Protein AF-A0A2N2AGX5-F1 (afdb_monomer_lite)

Secondary structure (DSSP, 8-state):
--HHHHHHHHHHTS-GGGHHHHHHHHHHHHHHHHHHHHHHHHHHHHHHHHHHHHHHHHHHHHHHTTT-SSS-TTT---SS---PPTTHHHHT-STT-HHHHHHHHHHHHHHHHHHHSSSS--TT-EEEEEEEE-SS-EEEEEEEEEE---S-HHHHHHH-SEEEEEEEEE---HHHHHHHHHHHHHHHHHHHHHHHHHHHHHHHHHSS-----EEEESS--TTS--EEEETT-TTGGGS-GGGEEEESSHHHHHHTTPEEPHHHHHT----

Sequence (271 aa):
MLKKDFFFYKRLFQESKGSVTLEATLVFPIIIFIIFSLVFLSMFIYQKLVLLDAAIYTAKQRAATWDNSSKYLEDGFQAEFDNDGLYWRVFNDFGGSSLVNSKIKNTKNFLVSKLEDGVFNLKSAKVNIRYTNTLVKRTVSVDVIENIIIPLNWLANILGSTITVGAKAEVAEPVEYIRNIDLAERYSGTLLDQLKNYLEGFQTENGEGRSRQVVASIGSDSNGLKVYHYANCPYVGRMKDSNRVTFDSPDQAIAGGYHLCVYCAKNAIAP

Radius of gyration: 42.63 Å; chains: 1; bounding box: 95×38×119 Å

Structure (mmCIF, N/CA/C/O backbone):
data_AF-A0A2N2AGX5-F1
#
_entry.id   AF-A0A2N2AGX5-F1
#
loop_
_atom_site.group_PDB
_atom_site.id
_atom_site.type_symbol
_atom_site.label_atom_id
_atom_site.label_alt_id
_atom_site.label_comp_id
_atom_site.label_asym_id
_atom_site.label_entity_id
_atom_site.label_seq_id
_atom_site.pdbx_PDB_ins_code
_atom_site.Cartn_x
_atom_site.Cartn_y
_atom_site.Cartn_z
_atom_site.occupancy
_atom_site.B_iso_or_equiv
_atom_site.auth_seq_id
_atom_site.auth_comp_id
_atom_site.auth_asym_id
_atom_site.auth_atom_id
_atom_site.pdbx_PDB_model_num
ATOM 1 N N . MET A 1 1 ? -7.222 9.608 67.007 1.00 46.69 1 MET A N 1
ATOM 2 C CA . MET A 1 1 ? -8.572 9.634 66.401 1.00 46.69 1 MET A CA 1
ATOM 3 C C . MET A 1 1 ? -8.818 8.516 65.366 1.00 46.69 1 MET A C 1
ATOM 5 O O . MET A 1 1 ? -9.937 8.403 64.910 1.00 46.69 1 MET A O 1
ATOM 9 N N . LEU A 1 2 ? -7.843 7.634 65.071 1.00 50.25 2 LEU A N 1
ATOM 10 C CA . LEU A 1 2 ? -7.904 6.603 64.006 1.00 50.25 2 LEU A CA 1
ATOM 11 C C . LEU A 1 2 ? -8.292 5.172 64.459 1.00 50.25 2 LEU A C 1
ATOM 13 O O . LEU A 1 2 ? -8.308 4.249 63.655 1.00 50.25 2 LEU A O 1
ATOM 17 N N . LYS A 1 3 ? -8.566 4.938 65.752 1.00 44.94 3 LYS A N 1
ATOM 18 C CA . LYS A 1 3 ? -8.841 3.579 66.278 1.00 44.94 3 LYS A CA 1
ATOM 19 C C . LYS A 1 3 ? -10.312 3.150 66.205 1.00 44.94 3 LYS A C 1
ATOM 21 O O . LYS A 1 3 ? -10.594 1.972 66.403 1.00 44.94 3 LYS A O 1
ATOM 26 N N . LYS A 1 4 ? -11.245 4.078 65.964 1.00 48.16 4 LYS A N 1
ATOM 27 C CA . LYS A 1 4 ? -12.686 3.772 65.969 1.00 48.16 4 LYS A CA 1
ATOM 28 C C . LYS A 1 4 ? -13.165 3.149 64.651 1.00 48.16 4 LYS A C 1
ATOM 30 O O . LYS A 1 4 ? -14.009 2.260 64.699 1.00 48.16 4 LYS A O 1
ATOM 35 N N . ASP A 1 5 ? -12.550 3.500 63.524 1.00 50.78 5 ASP A N 1
ATOM 36 C CA . ASP A 1 5 ? -12.992 3.033 62.199 1.00 50.78 5 ASP A CA 1
ATOM 37 C C . ASP A 1 5 ? -12.657 1.551 61.961 1.00 50.78 5 ASP A C 1
ATOM 39 O O . ASP A 1 5 ? -13.456 0.796 61.410 1.00 50.78 5 ASP A O 1
ATOM 43 N N . PHE A 1 6 ? -11.521 1.083 62.490 1.00 46.16 6 PHE A N 1
ATOM 44 C CA . PHE A 1 6 ? -11.112 -0.323 62.384 1.00 46.16 6 PHE A CA 1
ATOM 45 C C . PHE A 1 6 ? -11.984 -1.265 63.235 1.00 46.16 6 PHE A C 1
ATOM 47 O O . PHE A 1 6 ? -12.189 -2.431 62.895 1.00 46.16 6 PHE A O 1
ATOM 54 N N . PHE A 1 7 ? -12.531 -0.760 64.346 1.00 42.25 7 PHE A N 1
ATOM 55 C CA . PHE A 1 7 ? -13.410 -1.533 65.226 1.00 42.25 7 PHE A CA 1
ATOM 56 C C . PHE A 1 7 ? -14.791 -1.766 64.593 1.00 42.25 7 PHE A C 1
ATOM 58 O O . PHE A 1 7 ? -15.395 -2.819 64.796 1.00 42.25 7 PHE A O 1
ATOM 65 N N . PHE A 1 8 ? -15.264 -0.817 63.778 1.00 49.78 8 PHE A N 1
ATOM 66 C CA . PHE A 1 8 ? -16.532 -0.935 63.058 1.00 49.78 8 PHE A CA 1
ATOM 67 C C . PHE A 1 8 ? -16.483 -2.050 62.002 1.00 49.78 8 PHE A C 1
ATOM 69 O O . PHE A 1 8 ? -17.402 -2.865 61.916 1.00 49.78 8 PHE A O 1
ATOM 76 N N . TYR A 1 9 ? -15.362 -2.164 61.279 1.00 55.34 9 TYR A N 1
ATOM 77 C CA . TYR A 1 9 ? -15.154 -3.217 60.280 1.00 55.34 9 TYR A CA 1
ATOM 78 C C . TYR A 1 9 ? -15.122 -4.618 60.916 1.00 55.34 9 TYR A C 1
ATOM 80 O O . TYR A 1 9 ? -15.713 -5.556 60.393 1.00 55.34 9 TYR A O 1
ATOM 88 N N . LYS A 1 10 ? -14.514 -4.766 62.104 1.00 52.16 10 LYS A N 1
ATOM 89 C CA . LYS A 1 10 ? -14.421 -6.061 62.804 1.00 52.16 10 LYS A CA 1
ATOM 90 C C . LYS A 1 10 ? -15.773 -6.576 63.327 1.00 52.16 10 LYS A C 1
ATOM 92 O O . LYS A 1 10 ? -15.974 -7.784 63.387 1.00 52.16 10 LYS A O 1
ATOM 97 N N . ARG A 1 11 ? -16.697 -5.676 63.683 1.00 52.28 11 ARG A N 1
ATOM 98 C CA . ARG A 1 11 ? -18.043 -6.021 64.177 1.00 52.28 11 ARG A CA 1
ATOM 99 C C . ARG A 1 11 ? -19.017 -6.384 63.046 1.00 52.28 11 ARG A C 1
ATOM 101 O O . ARG A 1 11 ? -19.871 -7.237 63.252 1.00 52.28 11 ARG A O 1
ATOM 108 N N . LEU A 1 12 ? -18.844 -5.814 61.850 1.00 56.94 12 LEU A N 1
ATOM 109 C CA . LEU A 1 12 ? -19.612 -6.184 60.649 1.00 56.94 12 LEU A CA 1
ATOM 110 C C . LEU A 1 12 ? -19.349 -7.628 60.181 1.00 56.94 12 LEU A C 1
ATOM 112 O O . LEU A 1 12 ? -20.245 -8.257 59.633 1.00 56.94 12 LEU A O 1
ATOM 116 N N . PHE A 1 13 ? -18.159 -8.178 60.444 1.00 58.44 13 PHE A N 1
ATOM 117 C CA . PHE A 1 13 ? -17.779 -9.546 60.057 1.00 58.44 13 PHE A CA 1
ATOM 118 C C . PHE A 1 13 ? -18.175 -10.643 61.066 1.00 58.44 13 PHE A C 1
ATOM 120 O O . PHE A 1 13 ? -17.897 -11.815 60.822 1.00 58.44 13 PHE A O 1
ATOM 127 N N . GLN A 1 14 ? -18.796 -10.299 62.201 1.00 60.44 14 GLN A N 1
ATOM 128 C CA . GLN A 1 14 ? -19.160 -11.269 63.249 1.00 60.44 14 GLN A CA 1
ATOM 129 C C . GLN A 1 14 ? -20.649 -11.650 63.273 1.00 60.44 14 GLN A C 1
ATOM 131 O O . GLN A 1 14 ? -21.006 -12.612 63.951 1.00 60.44 14 GLN A O 1
ATOM 136 N N . GLU A 1 15 ? -21.516 -10.962 62.521 1.00 58.31 15 GLU A N 1
ATOM 137 C CA . GLU A 1 15 ? -22.944 -11.297 62.444 1.00 58.31 15 GLU A CA 1
ATOM 138 C C . GLU A 1 15 ? -23.319 -11.929 61.095 1.00 58.31 15 GLU A C 1
ATOM 140 O O . GLU A 1 15 ? -23.323 -11.287 60.049 1.00 58.31 15 GLU A O 1
ATOM 145 N N . SER A 1 16 ? -23.695 -13.210 61.118 1.00 62.38 16 SER A N 1
ATOM 146 C CA . SER A 1 16 ? -24.051 -14.011 59.935 1.00 62.38 16 SER A CA 1
ATOM 147 C C . SER A 1 16 ? -25.457 -13.739 59.372 1.00 62.38 16 SER A C 1
ATOM 149 O O . SER A 1 16 ? -25.803 -14.255 58.311 1.00 62.38 16 SER A O 1
ATOM 151 N N . LYS A 1 17 ? -26.280 -12.916 60.040 1.00 59.41 17 LYS A N 1
ATOM 152 C CA . LYS A 1 17 ? -27.714 -12.732 59.722 1.00 59.41 17 LYS A CA 1
ATOM 153 C C . LYS A 1 17 ? -28.038 -11.721 58.607 1.00 59.41 17 LYS A C 1
ATOM 155 O O . LYS A 1 17 ? -29.205 -11.553 58.277 1.00 59.41 17 LYS A O 1
ATOM 160 N N . GLY A 1 18 ? -27.038 -11.105 57.976 1.00 62.34 18 GLY A N 1
ATOM 161 C CA . GLY A 1 18 ? -27.206 -10.240 56.791 1.00 62.34 18 GLY A CA 1
ATOM 162 C C . GLY A 1 18 ? -26.159 -10.473 55.697 1.00 62.34 18 GLY A C 1
ATOM 163 O O . GLY A 1 18 ? -26.106 -9.731 54.718 1.00 62.34 18 GLY A O 1
ATOM 164 N N . SER A 1 19 ? -25.324 -11.506 55.864 1.00 74.44 19 SER A N 1
ATOM 165 C CA . SER A 1 19 ? -24.164 -11.779 55.009 1.00 74.44 19 SER A CA 1
ATOM 166 C C . SER A 1 19 ? -24.552 -12.094 53.564 1.00 74.44 19 SER A C 1
ATOM 168 O O . SER A 1 19 ? -23.840 -11.682 52.658 1.00 74.44 19 SER A O 1
ATOM 170 N N . VAL A 1 20 ? -25.684 -12.768 53.332 1.00 78.69 20 VAL A N 1
ATOM 171 C CA . VAL A 1 20 ? -26.118 -13.162 51.978 1.00 78.69 20 VAL A CA 1
ATOM 172 C C . VAL A 1 20 ? -26.468 -11.941 51.123 1.00 78.69 20 VAL A C 1
ATOM 174 O O . VAL A 1 20 ? -26.063 -11.855 49.967 1.00 78.69 20 VAL A O 1
ATOM 177 N N . THR A 1 21 ? -27.170 -10.955 51.688 1.00 87.25 21 THR A N 1
ATOM 178 C CA . THR A 1 21 ? -27.503 -9.714 50.972 1.00 87.25 21 THR A CA 1
ATOM 179 C C . THR A 1 21 ? -26.246 -8.900 50.679 1.00 87.25 21 THR A C 1
ATOM 181 O O . THR A 1 21 ? -26.121 -8.324 49.600 1.00 87.25 21 THR A O 1
ATOM 184 N N . LEU A 1 22 ? -25.296 -8.872 51.617 1.00 82.81 22 LEU A N 1
ATOM 185 C CA . LEU A 1 22 ? -24.043 -8.133 51.475 1.00 82.81 22 LEU A CA 1
ATOM 186 C C . LEU A 1 22 ? -23.121 -8.776 50.427 1.00 82.81 22 LEU A C 1
ATOM 188 O O . LEU A 1 22 ? -22.568 -8.074 49.583 1.00 82.81 22 LEU A O 1
ATOM 192 N N . GLU A 1 23 ? -23.034 -10.104 50.416 1.00 81.06 23 GLU A N 1
ATOM 193 C CA . GLU A 1 23 ? -22.331 -10.874 49.389 1.00 81.06 23 GLU A CA 1
ATOM 194 C C . GLU A 1 23 ? -22.964 -10.661 48.007 1.00 81.06 23 GLU A C 1
ATOM 196 O O . GLU A 1 23 ? -22.264 -10.304 47.063 1.00 81.06 23 GLU A O 1
ATOM 201 N N . ALA A 1 24 ? -24.294 -10.744 47.890 1.00 87.00 24 ALA A N 1
ATOM 202 C CA . ALA A 1 24 ? -24.999 -10.490 46.632 1.00 87.00 24 ALA A CA 1
ATOM 203 C C . ALA A 1 24 ? -24.803 -9.050 46.118 1.00 87.00 24 ALA A C 1
ATOM 205 O O . ALA A 1 24 ? -24.626 -8.841 44.916 1.00 87.00 24 ALA A O 1
ATOM 206 N N . THR A 1 25 ? -24.772 -8.063 47.021 1.00 90.31 25 THR A N 1
ATOM 207 C CA . THR A 1 25 ? -24.546 -6.647 46.676 1.00 90.31 25 THR A CA 1
ATOM 208 C C . THR A 1 25 ? -23.128 -6.404 46.146 1.00 90.31 25 THR A C 1
ATOM 210 O O . THR A 1 25 ? -22.921 -5.465 45.383 1.00 90.31 25 THR A O 1
ATOM 213 N N . LEU A 1 26 ? -22.155 -7.254 46.497 1.00 87.69 26 LEU A N 1
ATOM 214 C CA . LEU A 1 26 ? -20.774 -7.157 46.016 1.00 87.69 26 LEU A CA 1
ATOM 215 C C . LEU A 1 26 ? -20.530 -8.009 44.762 1.00 87.69 26 LEU A C 1
ATOM 217 O O . LEU A 1 26 ? -19.863 -7.562 43.831 1.00 87.69 26 LEU A O 1
ATOM 221 N N . VAL A 1 27 ? -21.111 -9.208 44.698 1.00 92.00 27 VAL A N 1
ATOM 222 C CA . VAL A 1 27 ? -20.962 -10.134 43.565 1.00 92.00 27 VAL A CA 1
ATOM 223 C C . VAL A 1 27 ? -21.669 -9.610 42.311 1.00 92.00 27 VAL A C 1
ATOM 225 O O . VAL A 1 27 ? -21.109 -9.683 41.217 1.00 92.00 27 VAL A O 1
ATOM 228 N N . PHE A 1 28 ? -22.868 -9.036 42.441 1.00 90.81 28 PHE A N 1
ATOM 229 C CA . PHE A 1 28 ? -23.653 -8.590 41.285 1.00 90.81 28 PHE A CA 1
ATOM 230 C C . PHE A 1 28 ? -22.965 -7.486 40.449 1.00 90.81 28 PHE A C 1
ATOM 232 O O . PHE A 1 28 ? -22.841 -7.666 39.233 1.00 90.81 28 PHE A O 1
ATOM 239 N N . PRO A 1 29 ? -22.429 -6.394 41.037 1.00 90.88 29 PRO A N 1
ATOM 240 C CA . PRO A 1 29 ? -21.660 -5.399 40.287 1.00 90.88 29 PRO A CA 1
ATOM 241 C C . PRO A 1 29 ? -20.409 -5.973 39.616 1.00 90.88 29 PRO A C 1
ATOM 243 O O . PRO A 1 29 ? -20.069 -5.554 38.512 1.00 90.88 29 PRO A O 1
ATOM 246 N N . ILE A 1 30 ? -19.739 -6.945 40.249 1.00 90.88 30 ILE A N 1
ATOM 247 C CA . ILE A 1 30 ? -18.554 -7.601 39.679 1.00 90.88 30 ILE A CA 1
ATOM 248 C C . ILE A 1 30 ? -18.935 -8.387 38.423 1.00 90.88 30 ILE A C 1
ATOM 250 O O . ILE A 1 30 ? -18.273 -8.250 37.396 1.00 90.88 30 ILE A O 1
ATOM 254 N N . ILE A 1 31 ? -20.021 -9.163 38.469 1.00 94.00 31 ILE A N 1
ATOM 255 C CA . ILE A 1 31 ? -20.510 -9.908 37.300 1.00 94.00 31 ILE A CA 1
ATOM 256 C C . ILE A 1 31 ? -20.864 -8.943 36.164 1.00 94.00 31 ILE A C 1
ATOM 258 O O . ILE A 1 31 ? -20.430 -9.145 35.031 1.00 94.00 31 ILE A O 1
ATOM 262 N N . ILE A 1 32 ? -21.590 -7.862 36.464 1.00 91.69 32 ILE A N 1
ATOM 263 C CA . ILE A 1 32 ? -21.920 -6.826 35.477 1.00 91.69 32 ILE A CA 1
ATOM 264 C C . ILE A 1 32 ? -20.653 -6.227 34.857 1.00 91.69 32 ILE A C 1
ATOM 266 O O . ILE A 1 32 ? -20.568 -6.083 33.638 1.00 91.69 32 ILE A O 1
ATOM 270 N N . PHE A 1 33 ? -19.649 -5.910 35.674 1.00 87.88 33 PHE A N 1
ATOM 271 C CA . PHE A 1 33 ? -18.388 -5.348 35.203 1.00 87.88 33 PHE A CA 1
ATOM 272 C C . PHE A 1 33 ? -17.628 -6.308 34.277 1.00 87.88 33 PHE A C 1
ATOM 274 O O . PHE A 1 33 ? -17.086 -5.880 33.255 1.00 87.88 33 PHE A O 1
ATOM 281 N N . ILE A 1 34 ? -17.629 -7.607 34.590 1.00 89.25 34 ILE A N 1
ATOM 282 C CA . ILE A 1 34 ? -17.043 -8.648 33.735 1.00 89.25 34 ILE A CA 1
ATOM 283 C C . ILE A 1 34 ? -17.781 -8.709 32.393 1.00 89.25 34 ILE A C 1
ATOM 285 O O . ILE A 1 34 ? -17.135 -8.708 31.346 1.00 89.25 34 ILE A O 1
ATOM 289 N N . ILE A 1 35 ? -19.117 -8.697 32.402 1.00 92.94 35 ILE A N 1
ATOM 290 C CA . ILE A 1 35 ? -19.923 -8.729 31.172 1.00 92.94 35 ILE A CA 1
ATOM 291 C C . ILE A 1 35 ? -19.642 -7.495 30.306 1.00 92.94 35 ILE A C 1
ATOM 293 O O . ILE A 1 35 ? -19.349 -7.640 29.121 1.00 92.94 35 ILE A O 1
ATOM 297 N N . PHE A 1 36 ? -19.655 -6.288 30.882 1.00 88.19 36 PHE A N 1
ATOM 298 C CA . PHE A 1 36 ? -19.317 -5.066 30.143 1.00 88.19 36 PHE A CA 1
ATOM 299 C C . PHE A 1 36 ? -17.896 -5.101 29.577 1.00 88.19 36 PHE A C 1
ATOM 301 O O . PHE A 1 36 ? -17.684 -4.687 28.438 1.00 88.19 36 PHE A O 1
ATOM 308 N N . SER A 1 37 ? -16.936 -5.633 30.336 1.00 84.56 37 SER A N 1
ATOM 309 C CA . SER A 1 37 ? -15.553 -5.785 29.873 1.00 84.56 37 SER A CA 1
ATOM 310 C C . SER A 1 37 ? -15.454 -6.742 28.683 1.00 84.56 37 SER A C 1
ATOM 312 O O . SER A 1 37 ? -14.750 -6.445 27.720 1.00 84.56 37 SER A O 1
ATOM 314 N N . LEU A 1 38 ? -16.193 -7.858 28.703 1.00 87.88 38 LEU A N 1
ATOM 315 C CA . LEU A 1 38 ? -16.244 -8.812 27.590 1.00 87.88 38 LEU A CA 1
ATOM 316 C C . LEU A 1 38 ? -16.897 -8.209 26.342 1.00 87.88 38 LEU A C 1
ATOM 318 O O . LEU A 1 38 ? -16.362 -8.353 25.242 1.00 87.88 38 LEU A O 1
ATOM 322 N N . VAL A 1 39 ? -18.014 -7.495 26.503 1.00 89.38 39 VAL A N 1
ATOM 323 C CA . VAL A 1 39 ? -18.676 -6.804 25.387 1.00 89.38 39 VAL A CA 1
ATOM 324 C C . VAL A 1 39 ? -17.737 -5.761 24.785 1.00 89.38 39 VAL A C 1
ATOM 326 O O . VAL A 1 39 ? -17.542 -5.746 23.570 1.00 89.38 39 VAL A O 1
ATOM 329 N N . PHE A 1 40 ? -17.073 -4.951 25.612 1.00 84.44 40 PHE A N 1
ATOM 330 C CA . PHE A 1 40 ? -16.112 -3.960 25.132 1.00 84.44 40 PHE A CA 1
ATOM 331 C C . PHE A 1 40 ? -14.930 -4.603 24.399 1.00 84.44 40 PHE A C 1
ATOM 333 O O . PHE A 1 40 ? -14.526 -4.128 23.340 1.00 84.44 40 PHE A O 1
ATOM 340 N N . LEU A 1 41 ? -14.396 -5.708 24.924 1.00 85.44 41 LEU A N 1
ATOM 341 C CA . LEU A 1 41 ? -13.319 -6.446 24.271 1.00 85.44 41 LEU A CA 1
ATOM 342 C C . LEU A 1 41 ? -13.751 -6.962 22.893 1.00 85.44 41 LEU A C 1
ATOM 344 O O . LEU A 1 41 ? -13.020 -6.795 21.918 1.00 85.44 41 LEU A O 1
ATOM 348 N N . SER A 1 42 ? -14.945 -7.555 22.799 1.00 88.50 42 SER A N 1
ATOM 349 C CA . SER A 1 42 ? -15.477 -8.056 21.527 1.00 88.50 42 SER A CA 1
ATOM 350 C C . SER A 1 42 ? -15.645 -6.932 20.501 1.00 88.50 42 SER A C 1
ATOM 352 O O . SER A 1 42 ? -15.244 -7.078 19.347 1.00 88.50 42 SER A O 1
ATOM 354 N N . MET A 1 43 ? -16.132 -5.775 20.949 1.00 85.44 43 MET A N 1
ATOM 355 C CA . MET A 1 43 ? -16.284 -4.572 20.141 1.00 85.44 43 MET A CA 1
ATOM 356 C C . MET A 1 43 ? -14.935 -4.028 19.653 1.00 85.44 43 MET A C 1
ATOM 358 O O . MET A 1 43 ? -14.786 -3.688 18.482 1.00 85.44 43 MET A O 1
ATOM 362 N N . PHE A 1 44 ? -13.927 -3.987 20.527 1.00 84.56 44 PHE A N 1
ATOM 363 C CA . PHE A 1 44 ? -12.580 -3.538 20.175 1.00 84.56 44 PHE A CA 1
ATOM 364 C C . PHE A 1 44 ? -11.941 -4.437 19.108 1.00 84.56 44 PHE A C 1
ATOM 366 O O . PHE A 1 44 ? -11.368 -3.951 18.131 1.00 84.56 44 PHE A O 1
ATOM 373 N N . ILE A 1 45 ? -12.077 -5.759 19.262 1.00 87.25 45 ILE A N 1
ATOM 374 C CA . ILE A 1 45 ? -11.591 -6.727 18.271 1.00 87.25 45 ILE A CA 1
ATOM 375 C C . ILE A 1 45 ? -12.341 -6.552 16.948 1.00 87.25 45 ILE A C 1
ATOM 377 O O . ILE A 1 45 ? -11.706 -6.523 15.895 1.00 87.25 45 ILE A O 1
ATOM 381 N N . TYR A 1 46 ? -13.664 -6.383 16.993 1.00 88.75 46 TYR A N 1
ATOM 382 C CA . TYR A 1 46 ? -14.473 -6.133 15.803 1.00 88.75 46 TYR A CA 1
ATOM 383 C C . TYR A 1 46 ? -13.997 -4.887 15.045 1.00 88.75 46 TYR A C 1
ATOM 385 O O . TYR A 1 46 ? -13.747 -4.959 13.843 1.00 88.75 46 TYR A O 1
ATOM 393 N N . GLN A 1 47 ? -13.768 -3.770 15.741 1.00 85.00 47 GLN A N 1
ATOM 394 C CA . GLN A 1 47 ? -13.271 -2.542 15.116 1.00 85.00 47 GLN A CA 1
ATOM 395 C C . GLN A 1 47 ? -11.893 -2.740 14.469 1.00 85.00 47 GLN A C 1
ATOM 397 O O . GLN A 1 47 ? -11.656 -2.269 13.355 1.00 85.00 47 GLN A O 1
ATOM 402 N N . LYS A 1 48 ? -10.996 -3.494 15.117 1.00 88.31 48 LYS A N 1
ATOM 403 C CA . LYS A 1 48 ? -9.697 -3.857 14.534 1.00 88.31 48 LYS A CA 1
ATOM 404 C C . LYS A 1 48 ? -9.846 -4.683 13.254 1.00 88.31 48 LYS A C 1
ATOM 406 O O . LYS A 1 48 ? -9.104 -4.455 12.302 1.00 88.31 48 LYS A O 1
ATOM 411 N N . LEU A 1 49 ? -10.778 -5.636 13.232 1.00 90.81 49 LEU A N 1
ATOM 412 C CA . LEU A 1 49 ? -11.024 -6.493 12.071 1.00 90.81 49 LEU A CA 1
ATOM 413 C C . LEU A 1 49 ? -11.608 -5.712 10.894 1.00 90.81 49 LEU A C 1
ATOM 415 O O . LEU A 1 49 ? -11.132 -5.894 9.781 1.00 90.81 49 LEU A O 1
ATOM 419 N N . VAL A 1 50 ? -12.559 -4.805 11.134 1.00 89.12 50 VAL A N 1
ATOM 420 C CA . VAL A 1 50 ? -13.129 -3.945 10.081 1.00 89.12 50 VAL A CA 1
ATOM 421 C C . VAL A 1 50 ? -12.048 -3.071 9.437 1.00 89.12 50 VAL A C 1
ATOM 423 O O . VAL A 1 50 ? -11.954 -3.001 8.213 1.00 89.12 50 VAL A O 1
ATOM 426 N N . LEU A 1 51 ? -11.181 -2.452 10.246 1.00 89.62 51 LEU A N 1
ATOM 427 C CA . LEU A 1 51 ? -10.056 -1.660 9.737 1.00 89.62 51 LEU A CA 1
ATOM 428 C C . LEU A 1 51 ? -9.075 -2.514 8.922 1.00 89.62 51 LEU A C 1
ATOM 430 O O . LEU A 1 51 ? -8.592 -2.085 7.872 1.00 89.62 51 LEU A O 1
ATOM 434 N N . LEU A 1 52 ? -8.766 -3.719 9.410 1.00 92.06 52 LEU A N 1
ATOM 435 C CA . LEU A 1 52 ? -7.866 -4.644 8.728 1.00 92.06 52 LEU A CA 1
ATOM 436 C C . LEU A 1 52 ? -8.452 -5.109 7.391 1.00 92.06 52 LEU A C 1
ATOM 438 O O . LEU A 1 52 ? -7.726 -5.139 6.401 1.00 92.06 52 LEU A O 1
ATOM 442 N N . ASP A 1 53 ? -9.739 -5.444 7.353 1.00 92.69 53 ASP A N 1
ATOM 443 C CA . ASP A 1 53 ? -10.423 -5.876 6.136 1.00 92.69 53 ASP A CA 1
ATOM 444 C C . ASP A 1 53 ? -10.431 -4.764 5.081 1.00 92.69 53 ASP A C 1
ATOM 446 O O . ASP A 1 53 ? -9.986 -4.984 3.956 1.00 92.69 53 ASP A O 1
ATOM 450 N N . ALA A 1 54 ? -10.778 -3.533 5.471 1.00 91.56 54 ALA A N 1
ATOM 451 C CA . ALA A 1 54 ? -10.721 -2.373 4.584 1.00 91.56 54 ALA A CA 1
ATOM 452 C C . ALA A 1 54 ? -9.307 -2.139 4.016 1.00 91.56 54 ALA A C 1
ATOM 454 O O . ALA A 1 54 ? -9.144 -1.864 2.821 1.00 91.56 54 ALA A O 1
ATOM 455 N N . ALA A 1 55 ? -8.270 -2.292 4.849 1.00 93.69 55 ALA A N 1
ATOM 456 C CA . ALA A 1 55 ? -6.879 -2.171 4.422 1.00 93.69 55 ALA A CA 1
ATOM 457 C C . ALA A 1 55 ? -6.467 -3.296 3.455 1.00 93.69 55 ALA A C 1
ATOM 459 O O . ALA A 1 55 ? -5.851 -3.018 2.424 1.00 93.69 55 ALA A O 1
ATOM 460 N N . ILE A 1 56 ? -6.821 -4.553 3.754 1.00 95.25 56 ILE A N 1
ATOM 461 C CA . ILE A 1 56 ? -6.531 -5.716 2.900 1.00 95.25 56 ILE A CA 1
ATOM 462 C C . ILE A 1 56 ? -7.236 -5.581 1.557 1.00 95.25 56 ILE A C 1
ATOM 464 O O . ILE A 1 56 ? -6.600 -5.749 0.514 1.00 95.25 56 ILE A O 1
ATOM 468 N N . TYR A 1 57 ? -8.530 -5.279 1.581 1.00 93.94 57 TYR A N 1
ATOM 469 C CA . TYR A 1 57 ? -9.347 -5.130 0.390 1.00 93.94 57 TYR A CA 1
ATOM 470 C C . TYR A 1 57 ? -8.797 -4.021 -0.506 1.00 93.94 57 TYR A C 1
ATOM 472 O O . TYR A 1 57 ? -8.503 -4.261 -1.675 1.00 93.94 57 TYR A O 1
ATOM 480 N N . THR A 1 58 ? -8.519 -2.846 0.063 1.00 94.31 58 THR A N 1
ATOM 481 C CA . THR A 1 58 ? -7.943 -1.726 -0.689 1.00 94.31 58 THR A CA 1
ATOM 482 C C . THR A 1 58 ? -6.565 -2.056 -1.259 1.00 94.31 58 THR A C 1
ATOM 484 O O . THR A 1 58 ? -6.289 -1.744 -2.418 1.00 94.31 58 THR A O 1
ATOM 487 N N . ALA A 1 59 ? -5.687 -2.695 -0.478 1.00 95.94 59 ALA A N 1
ATOM 488 C CA . ALA A 1 59 ? -4.357 -3.071 -0.949 1.00 95.94 59 ALA A CA 1
ATOM 489 C C . ALA A 1 59 ? -4.444 -4.042 -2.134 1.00 95.94 59 ALA A C 1
ATOM 491 O O . ALA A 1 59 ? -3.795 -3.819 -3.157 1.00 95.94 59 ALA A O 1
ATOM 492 N N . LYS A 1 60 ? -5.272 -5.089 -2.016 1.00 95.00 60 LYS A N 1
ATOM 493 C CA . LYS A 1 60 ? -5.493 -6.080 -3.078 1.00 95.00 60 LYS A CA 1
ATOM 494 C C . LYS A 1 60 ? -6.058 -5.436 -4.328 1.00 95.00 60 LYS A C 1
ATOM 496 O O . LYS A 1 60 ? -5.532 -5.653 -5.414 1.00 95.00 60 LYS A O 1
ATOM 501 N N . GLN A 1 61 ? -7.087 -4.618 -4.161 1.00 94.00 61 GLN A N 1
ATOM 502 C CA . GLN A 1 61 ? -7.763 -4.002 -5.281 1.00 94.00 61 GLN A CA 1
ATOM 503 C C . GLN A 1 61 ? -6.846 -3.030 -6.015 1.00 94.00 61 GLN A C 1
ATOM 505 O O . GLN A 1 61 ? -6.730 -3.089 -7.237 1.00 94.00 61 GLN A O 1
ATOM 510 N N . ARG A 1 62 ? -6.080 -2.217 -5.276 1.00 94.56 62 ARG A N 1
ATOM 511 C CA . ARG A 1 62 ? -5.109 -1.327 -5.908 1.00 94.56 62 ARG A CA 1
ATOM 512 C C . ARG A 1 62 ? -3.979 -2.075 -6.604 1.00 94.56 62 ARG A C 1
ATOM 514 O O . ARG A 1 62 ? -3.489 -1.605 -7.630 1.00 94.56 62 ARG A O 1
ATOM 521 N N . ALA A 1 63 ? -3.544 -3.200 -6.044 1.00 94.31 63 ALA A N 1
ATOM 522 C CA . ALA A 1 63 ? -2.535 -4.036 -6.676 1.00 94.31 63 ALA A CA 1
ATOM 523 C C . ALA A 1 63 ? -3.059 -4.694 -7.963 1.00 94.31 63 ALA A C 1
ATOM 525 O O . ALA A 1 63 ? -2.320 -4.767 -8.942 1.00 94.31 63 ALA A O 1
ATOM 526 N N . ALA A 1 64 ? -4.329 -5.105 -7.985 1.00 92.38 64 ALA A N 1
ATOM 527 C CA . ALA A 1 64 ? -4.979 -5.688 -9.155 1.00 92.38 64 ALA A CA 1
ATOM 528 C C . ALA A 1 64 ? -5.190 -4.668 -10.287 1.00 92.38 64 ALA A C 1
ATOM 530 O O . ALA A 1 64 ? -4.995 -4.995 -11.452 1.00 92.38 64 ALA A O 1
ATOM 531 N N . THR A 1 65 ? -5.527 -3.419 -9.956 1.00 92.62 65 THR A N 1
ATOM 532 C CA . THR A 1 65 ? -5.724 -2.330 -10.929 1.00 92.62 65 THR A CA 1
ATOM 533 C C . THR A 1 65 ? -4.481 -1.444 -11.071 1.00 92.62 65 THR A C 1
ATOM 535 O O . THR A 1 65 ? -4.583 -0.239 -11.328 1.00 92.62 65 THR A O 1
ATOM 538 N N . TRP A 1 66 ? -3.283 -1.976 -10.804 1.00 92.81 66 TRP A N 1
ATOM 539 C CA . TRP A 1 66 ? -2.065 -1.162 -10.866 1.00 92.81 66 TRP A CA 1
ATOM 540 C C . TRP A 1 66 ? -1.745 -0.697 -12.289 1.00 92.81 66 TRP A C 1
ATOM 542 O O . TRP A 1 66 ? -1.167 0.378 -12.475 1.00 92.81 66 TRP A O 1
ATOM 552 N N . ASP A 1 67 ? -2.165 -1.494 -13.266 1.00 89.75 67 ASP A N 1
ATOM 553 C CA . ASP A 1 67 ? -1.868 -1.385 -14.688 1.00 89.75 67 ASP A CA 1
ATOM 554 C C . ASP A 1 67 ? -2.370 -0.095 -15.354 1.00 89.75 67 ASP A C 1
ATOM 556 O O . ASP A 1 67 ? -1.790 0.332 -16.350 1.00 89.75 67 ASP A O 1
ATOM 560 N N . ASN A 1 68 ? -3.399 0.548 -14.795 1.00 89.88 68 ASN A N 1
ATOM 561 C CA . ASN A 1 68 ? -3.868 1.863 -15.228 1.00 89.88 68 ASN A CA 1
ATOM 562 C C . ASN A 1 68 ? -4.275 2.735 -14.021 1.00 89.88 68 ASN A C 1
ATOM 564 O O . ASN A 1 68 ? -4.653 2.237 -12.957 1.00 89.88 68 ASN A O 1
ATOM 568 N N . SER A 1 69 ? -4.088 4.052 -14.105 1.00 90.00 69 SER A N 1
ATOM 569 C CA . SER A 1 69 ? -4.498 4.993 -13.057 1.00 90.00 69 SER A CA 1
ATOM 570 C C . SER A 1 69 ? -5.978 5.373 -13.131 1.00 90.00 69 SER A C 1
ATOM 572 O O . SER A 1 69 ? -6.555 5.658 -12.084 1.00 90.00 69 SER A O 1
ATOM 574 N N . SER A 1 70 ? -6.590 5.311 -14.317 1.00 88.88 70 SER A N 1
ATOM 575 C CA . SER A 1 70 ? -7.992 5.684 -14.558 1.00 88.88 70 SER A CA 1
ATOM 576 C C . SER A 1 70 ? -9.006 4.595 -14.195 1.00 88.88 70 SER A C 1
ATOM 578 O O . SER A 1 70 ? -10.206 4.861 -14.135 1.00 88.88 70 SER A O 1
ATOM 580 N N . LYS A 1 71 ? -8.543 3.366 -13.933 1.00 91.12 71 LYS A N 1
ATOM 581 C CA . LYS A 1 71 ? -9.413 2.267 -13.508 1.00 91.12 71 LYS A CA 1
ATOM 582 C C . LYS A 1 71 ? -10.035 2.550 -12.152 1.00 91.12 71 LYS A C 1
ATOM 584 O O . LYS A 1 71 ? -9.340 2.915 -11.198 1.00 91.12 71 LYS A O 1
ATOM 589 N N . TYR A 1 72 ? -11.332 2.300 -12.054 1.00 91.00 72 TYR A N 1
ATOM 590 C CA . TYR A 1 72 ? -12.022 2.313 -10.780 1.00 91.00 72 TYR A CA 1
ATOM 591 C C . TYR A 1 72 ? -11.503 1.189 -9.896 1.00 91.00 72 TYR A C 1
ATOM 593 O O . TYR A 1 72 ? -11.276 0.063 -10.339 1.00 91.00 72 TYR A O 1
ATOM 601 N N . LEU A 1 73 ? -11.328 1.507 -8.615 1.00 91.75 73 LEU A N 1
ATOM 602 C CA . LEU A 1 73 ? -10.919 0.507 -7.647 1.00 91.75 73 LEU A CA 1
ATOM 603 C C . LEU A 1 73 ? -12.056 -0.485 -7.408 1.00 91.75 73 LEU A C 1
ATOM 605 O O . LEU A 1 73 ? -11.791 -1.661 -7.456 1.00 91.75 73 LEU A O 1
ATOM 609 N N . GLU A 1 74 ? -13.314 -0.081 -7.253 1.00 88.94 74 GLU A N 1
ATOM 610 C CA . GLU A 1 74 ? -14.407 -1.008 -6.893 1.00 88.94 74 GLU A CA 1
ATOM 611 C C . GLU A 1 74 ? -14.569 -2.213 -7.851 1.00 88.94 74 GLU A C 1
ATOM 613 O O . GLU A 1 74 ? -14.628 -3.357 -7.403 1.00 88.94 74 GLU A O 1
ATOM 618 N N . ASP A 1 75 ? -14.611 -1.968 -9.162 1.00 87.56 75 ASP A N 1
ATOM 619 C CA . ASP A 1 75 ? -14.950 -2.965 -10.189 1.00 87.56 75 ASP A CA 1
ATOM 620 C C . ASP A 1 75 ? -13.798 -3.263 -11.170 1.00 87.56 75 ASP A C 1
ATOM 622 O O . ASP A 1 75 ? -13.875 -4.210 -11.953 1.00 87.56 75 ASP A O 1
ATOM 626 N N . GLY A 1 76 ? -12.712 -2.483 -11.130 1.00 86.94 76 GLY A N 1
ATOM 627 C CA . GLY A 1 76 ? -11.611 -2.579 -12.089 1.00 86.94 76 GLY A CA 1
ATOM 628 C C . GLY A 1 76 ? -11.967 -2.095 -13.498 1.00 86.94 76 GLY A C 1
ATOM 629 O O . GLY A 1 76 ? -11.153 -2.261 -14.413 1.00 86.94 76 GLY A O 1
ATOM 630 N N . PHE A 1 77 ? -13.156 -1.511 -13.686 1.00 87.56 77 PHE A N 1
ATOM 631 C CA . PHE A 1 77 ? -13.612 -1.003 -14.970 1.00 87.56 77 PHE A CA 1
ATOM 632 C C . PHE A 1 77 ? -12.923 0.318 -15.308 1.00 87.56 77 PHE A C 1
ATOM 634 O O . PHE A 1 77 ? -12.480 1.077 -14.443 1.00 87.56 77 PHE A O 1
ATOM 641 N N . GLN A 1 78 ? -12.834 0.591 -16.604 1.00 85.38 78 GLN A N 1
ATOM 642 C CA . GLN A 1 78 ? -12.264 1.811 -17.145 1.00 85.38 78 GLN A CA 1
ATOM 643 C C . GLN A 1 78 ? -13.336 2.474 -18.016 1.00 85.38 78 GLN A C 1
ATOM 645 O O . GLN A 1 78 ? -13.643 1.974 -19.096 1.00 85.38 78 GLN A O 1
ATOM 650 N N . ALA A 1 79 ? -13.940 3.562 -17.528 1.00 76.00 79 ALA A N 1
ATOM 651 C CA . ALA A 1 79 ? -15.047 4.226 -18.227 1.00 76.00 79 ALA A CA 1
ATOM 652 C C . ALA A 1 79 ? -14.626 4.943 -19.518 1.00 76.00 79 ALA A C 1
ATOM 654 O O . ALA A 1 79 ? -15.427 5.058 -20.442 1.00 76.00 79 ALA A O 1
ATOM 655 N N . GLU A 1 80 ? -13.379 5.401 -19.596 1.00 81.12 80 GLU A N 1
ATOM 656 C CA . GLU A 1 80 ? -12.849 6.166 -20.726 1.00 81.12 80 GLU A CA 1
ATOM 657 C C . GLU A 1 80 ? -11.552 5.538 -21.241 1.00 81.12 80 GLU A C 1
ATOM 659 O O . GLU A 1 80 ? -10.824 4.889 -20.494 1.00 81.12 80 GLU A O 1
ATOM 664 N N . PHE A 1 81 ? -11.183 5.787 -22.500 1.00 80.38 81 PHE A N 1
ATOM 665 C CA . PHE A 1 81 ? -9.876 5.386 -23.050 1.00 80.38 81 PHE A CA 1
ATOM 666 C C . PHE A 1 81 ? -8.704 6.228 -22.503 1.00 80.38 81 PHE A C 1
ATOM 668 O O . PHE A 1 81 ? -7.717 6.461 -23.200 1.00 80.38 81 PHE A O 1
ATOM 675 N N . ASP A 1 82 ? -8.809 6.689 -21.258 1.00 84.81 82 ASP A N 1
ATOM 676 C CA . ASP A 1 82 ? -7.755 7.393 -20.545 1.00 84.81 82 ASP A CA 1
ATOM 677 C C . ASP A 1 82 ? -6.715 6.377 -20.061 1.00 84.81 82 ASP A C 1
ATOM 679 O O . ASP A 1 82 ? -6.914 5.656 -19.081 1.00 84.81 82 ASP A O 1
ATOM 683 N N . ASN A 1 83 ? -5.633 6.233 -20.818 1.00 86.44 83 ASN A N 1
ATOM 684 C CA . ASN A 1 83 ? -4.548 5.315 -20.503 1.00 86.44 83 ASN A CA 1
ATOM 685 C C . ASN A 1 83 ? -3.340 6.088 -19.995 1.00 86.44 83 ASN A C 1
ATOM 687 O O . ASN A 1 83 ? -2.975 7.129 -20.541 1.00 86.44 83 ASN A O 1
ATOM 691 N N . ASP A 1 84 ? -2.661 5.512 -19.005 1.00 89.69 84 ASP A N 1
ATOM 692 C CA . ASP A 1 84 ? -1.347 5.992 -18.592 1.00 89.69 84 ASP A CA 1
ATOM 693 C C . ASP A 1 84 ? -0.401 6.089 -19.807 1.00 89.69 84 ASP A C 1
ATOM 695 O O . ASP A 1 84 ? -0.419 5.244 -20.708 1.00 89.69 84 ASP A O 1
ATOM 699 N N . GLY A 1 85 ? 0.441 7.128 -19.830 1.00 88.00 85 GLY A N 1
ATOM 700 C CA . GLY A 1 85 ? 1.310 7.426 -20.972 1.00 88.00 85 GLY A CA 1
ATOM 701 C C . GLY A 1 85 ? 2.205 6.255 -21.395 1.00 88.00 85 GLY A C 1
ATOM 702 O O . GLY A 1 85 ? 2.596 5.415 -20.585 1.00 88.00 85 GLY A O 1
ATOM 703 N N . LEU A 1 86 ? 2.575 6.203 -22.675 1.00 87.75 86 LEU A N 1
ATOM 704 C CA . LEU A 1 86 ? 3.444 5.147 -23.204 1.00 87.75 86 LEU A CA 1
ATOM 705 C C . LEU A 1 86 ? 4.733 5.016 -22.376 1.00 87.75 86 LEU A C 1
ATOM 707 O O . LEU A 1 86 ? 5.323 6.009 -21.953 1.00 87.75 86 LEU A O 1
ATOM 711 N N . TYR A 1 87 ? 5.166 3.775 -22.148 1.00 86.81 87 TYR A N 1
ATOM 712 C CA . TYR A 1 87 ? 6.372 3.444 -21.376 1.00 86.81 87 TYR A CA 1
ATOM 713 C C . TYR A 1 87 ? 6.384 3.934 -19.920 1.00 86.81 87 TYR A C 1
ATOM 715 O O . TYR A 1 87 ? 7.438 3.914 -19.279 1.00 86.81 87 TYR A O 1
ATOM 723 N N . TRP A 1 88 ? 5.236 4.311 -19.344 1.00 91.19 88 TRP A N 1
ATOM 724 C CA . TRP A 1 88 ? 5.164 4.725 -17.940 1.00 91.19 88 TRP A CA 1
ATOM 725 C C . TRP A 1 88 ? 5.746 3.674 -16.980 1.00 91.19 88 TRP A C 1
ATOM 727 O O . TRP A 1 88 ? 6.315 4.039 -15.958 1.00 91.19 88 TRP A O 1
ATOM 737 N N . ARG A 1 89 ? 5.681 2.382 -17.325 1.00 87.31 89 ARG A N 1
ATOM 738 C CA . ARG A 1 89 ? 6.274 1.286 -16.537 1.00 87.31 89 ARG A CA 1
ATOM 739 C C . ARG A 1 89 ? 7.797 1.383 -16.392 1.00 87.31 89 ARG A C 1
ATOM 741 O O . ARG A 1 89 ? 8.343 0.916 -15.404 1.00 87.31 89 ARG A O 1
ATOM 748 N N . VAL A 1 90 ? 8.477 1.996 -17.359 1.00 85.81 90 VAL A N 1
ATOM 749 C CA . VAL A 1 90 ? 9.936 2.183 -17.338 1.00 85.81 90 VAL A CA 1
ATOM 750 C C . VAL A 1 90 ? 10.294 3.515 -16.685 1.00 85.81 90 VAL A C 1
ATOM 752 O O . VAL A 1 90 ? 11.189 3.576 -15.849 1.00 85.81 90 VAL A O 1
ATOM 755 N N . PHE A 1 91 ? 9.577 4.583 -17.044 1.00 89.19 91 PHE A N 1
ATOM 756 C CA . PHE A 1 91 ? 9.966 5.947 -16.676 1.00 89.19 91 PHE A CA 1
ATOM 757 C C . PHE A 1 91 ? 9.217 6.533 -15.485 1.00 89.19 91 PHE A C 1
ATOM 759 O O . PHE A 1 91 ? 9.683 7.513 -14.927 1.00 89.19 91 PHE A O 1
ATOM 766 N N . ASN A 1 92 ? 8.068 5.979 -15.099 1.00 90.50 92 ASN A N 1
ATOM 767 C CA . ASN A 1 92 ? 7.171 6.564 -14.101 1.00 90.50 92 ASN A CA 1
ATOM 768 C C . ASN A 1 92 ? 6.701 5.558 -13.032 1.00 90.50 92 ASN A C 1
ATOM 770 O O . ASN A 1 92 ? 5.981 5.960 -12.122 1.00 90.50 92 ASN A O 1
ATOM 774 N N . ASP A 1 93 ? 7.087 4.280 -13.078 1.00 90.00 93 ASP A N 1
ATOM 775 C CA . ASP A 1 93 ? 6.683 3.256 -12.096 1.00 90.00 93 ASP A CA 1
ATOM 776 C C . ASP A 1 93 ? 7.679 3.143 -10.927 1.00 90.00 93 ASP A C 1
ATOM 778 O O . ASP A 1 93 ? 8.149 2.063 -10.586 1.00 90.00 93 ASP A O 1
ATOM 782 N N . PHE A 1 94 ? 8.038 4.260 -10.294 1.00 89.19 94 PHE A N 1
ATOM 783 C CA . PHE A 1 94 ? 8.924 4.272 -9.125 1.00 89.19 94 PHE A CA 1
ATOM 784 C C . PHE A 1 94 ? 8.355 5.125 -7.988 1.00 89.19 94 PHE A C 1
ATOM 786 O O . PHE A 1 94 ? 7.529 6.016 -8.195 1.00 89.19 94 PHE A O 1
ATOM 793 N N . GLY A 1 95 ? 8.789 4.838 -6.757 1.00 87.88 95 GLY A N 1
ATOM 794 C CA . GLY A 1 95 ? 8.317 5.544 -5.567 1.00 87.88 95 GLY A CA 1
ATOM 795 C C . GLY A 1 95 ? 8.584 7.048 -5.662 1.00 87.88 95 GLY A C 1
ATOM 796 O O . GLY A 1 95 ? 9.727 7.466 -5.814 1.00 87.88 95 GLY A O 1
ATOM 797 N N . GLY A 1 96 ? 7.525 7.855 -5.565 1.00 85.88 96 GLY A N 1
ATOM 798 C CA . GLY A 1 96 ? 7.604 9.317 -5.625 1.00 85.88 96 GLY A CA 1
ATOM 799 C C . GLY A 1 96 ? 7.360 9.938 -7.003 1.00 85.88 96 GLY A C 1
ATOM 800 O O . GLY A 1 96 ? 7.278 11.163 -7.083 1.00 85.88 96 GLY A O 1
ATOM 801 N N . SER A 1 97 ? 7.185 9.148 -8.068 1.00 92.12 97 SER A N 1
ATOM 802 C CA . SER A 1 97 ? 6.778 9.693 -9.368 1.00 92.12 97 SER A CA 1
ATOM 803 C C . SER A 1 97 ? 5.385 10.344 -9.294 1.00 92.12 97 SER A C 1
ATOM 805 O O . SER A 1 97 ? 4.544 9.974 -8.469 1.00 92.12 97 SER A O 1
ATOM 807 N N . SER A 1 98 ? 5.108 11.304 -10.183 1.00 91.81 98 SER A N 1
ATOM 808 C CA . SER A 1 98 ? 3.796 11.974 -10.249 1.00 91.81 98 SER A CA 1
ATOM 809 C C . SER A 1 98 ? 2.646 10.976 -10.452 1.00 91.81 98 SER A C 1
ATOM 811 O O . SER A 1 98 ? 1.623 11.043 -9.769 1.00 91.81 98 SER A O 1
ATOM 813 N N . LEU A 1 99 ? 2.851 9.985 -11.327 1.00 92.00 99 LEU A N 1
ATOM 814 C CA . LEU A 1 99 ? 1.854 8.961 -11.628 1.00 92.00 99 LEU A CA 1
ATOM 815 C C . LEU A 1 99 ? 1.573 8.063 -10.417 1.00 92.00 99 LEU A C 1
ATOM 817 O O . LEU A 1 99 ? 0.414 7.828 -10.073 1.00 92.00 99 LEU A O 1
ATOM 821 N N . VAL A 1 100 ? 2.621 7.600 -9.731 1.00 93.31 100 VAL A N 1
ATOM 822 C CA . VAL A 1 100 ? 2.481 6.783 -8.518 1.00 93.31 100 VAL A CA 1
ATOM 823 C C . VAL A 1 100 ? 1.797 7.582 -7.411 1.00 93.31 100 VAL A C 1
ATOM 825 O O . VAL A 1 100 ? 0.898 7.060 -6.756 1.00 93.31 100 VAL A O 1
ATOM 828 N N . ASN A 1 101 ? 2.142 8.860 -7.235 1.00 93.69 101 ASN A N 1
ATOM 829 C CA . ASN A 1 101 ? 1.492 9.725 -6.250 1.00 93.69 101 ASN A CA 1
ATOM 830 C C . ASN A 1 101 ? 0.001 9.931 -6.558 1.00 93.69 101 ASN A C 1
ATOM 832 O O . ASN A 1 101 ? -0.816 9.920 -5.637 1.00 93.69 101 ASN A O 1
ATOM 836 N N . SER A 1 102 ? -0.371 10.060 -7.836 1.00 92.69 102 SER A N 1
ATOM 837 C CA . SER A 1 102 ? -1.774 10.126 -8.263 1.00 92.69 102 SER A CA 1
ATOM 838 C C . SER A 1 102 ? -2.527 8.830 -7.939 1.00 92.69 102 SER A C 1
ATOM 840 O O . SER A 1 102 ? -3.566 8.863 -7.274 1.00 92.69 102 SER A O 1
ATOM 842 N N . LYS A 1 103 ? -1.951 7.670 -8.294 1.00 93.75 103 LYS A N 1
ATOM 843 C CA . LYS A 1 103 ? -2.495 6.339 -7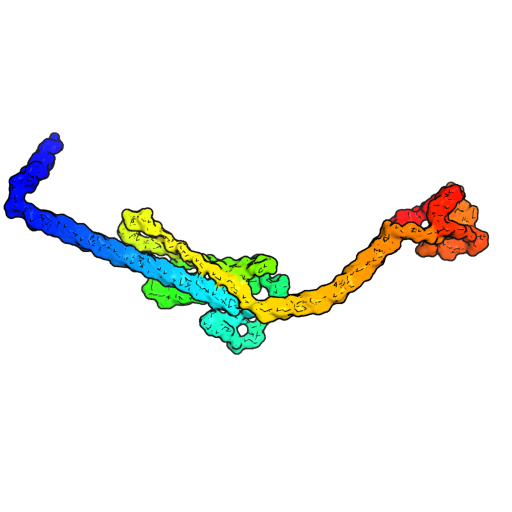.965 1.00 93.75 103 LYS A CA 1
ATOM 844 C C . LYS A 1 103 ? -2.672 6.166 -6.449 1.00 93.75 103 LYS A C 1
ATOM 846 O O . LYS A 1 103 ? -3.728 5.733 -5.988 1.00 93.75 103 LYS A O 1
ATOM 851 N N . ILE A 1 104 ? -1.675 6.562 -5.654 1.00 94.38 104 ILE A N 1
ATOM 852 C CA . ILE A 1 104 ? -1.718 6.530 -4.184 1.00 94.38 104 ILE A CA 1
ATOM 853 C C . ILE A 1 104 ? -2.823 7.446 -3.640 1.00 94.38 104 ILE A C 1
ATOM 855 O O . ILE A 1 104 ? -3.564 7.041 -2.746 1.00 94.38 104 ILE A O 1
ATOM 859 N N . LYS A 1 105 ? -2.968 8.660 -4.183 1.00 93.62 105 LYS A N 1
ATOM 860 C CA . LYS A 1 105 ? -4.012 9.609 -3.773 1.00 93.62 105 LYS A CA 1
ATOM 861 C C . LYS A 1 105 ? -5.412 9.062 -4.052 1.00 93.62 105 LYS A C 1
ATOM 863 O O . LYS A 1 105 ? -6.261 9.120 -3.168 1.00 93.62 105 LYS A O 1
ATOM 868 N N . ASN A 1 106 ? -5.637 8.495 -5.237 1.00 93.25 106 ASN A N 1
ATOM 869 C CA . ASN A 1 106 ? -6.897 7.834 -5.583 1.00 93.25 106 ASN A CA 1
ATOM 870 C C . ASN A 1 106 ? -7.209 6.690 -4.598 1.00 93.25 106 ASN A C 1
ATOM 872 O O . ASN A 1 106 ? -8.289 6.652 -4.015 1.00 93.25 106 ASN A O 1
ATOM 876 N N . THR A 1 107 ? -6.212 5.848 -4.310 1.00 93.62 107 THR A N 1
ATOM 877 C CA . THR A 1 107 ? -6.335 4.753 -3.331 1.00 93.62 107 THR A CA 1
ATOM 878 C C . THR A 1 107 ? -6.690 5.257 -1.937 1.00 93.62 107 THR A C 1
ATOM 880 O O . THR A 1 107 ? -7.515 4.664 -1.247 1.00 93.62 107 THR A O 1
ATOM 883 N N . LYS A 1 108 ? -6.076 6.365 -1.510 1.00 93.31 108 LYS A N 1
ATOM 884 C CA . LYS A 1 108 ? -6.359 6.977 -0.212 1.00 93.31 108 LYS A CA 1
ATOM 885 C C . LYS A 1 108 ? -7.806 7.446 -0.137 1.00 93.31 108 LYS A C 1
ATOM 887 O O . LYS A 1 108 ? -8.461 7.171 0.859 1.00 93.31 108 LYS A O 1
ATOM 892 N N . ASN A 1 109 ? -8.293 8.120 -1.175 1.00 91.75 109 ASN A N 1
ATOM 893 C CA . ASN A 1 109 ? -9.673 8.597 -1.221 1.00 91.75 109 ASN A CA 1
ATOM 894 C C . ASN A 1 109 ? -10.669 7.432 -1.172 1.00 91.75 109 ASN A C 1
ATOM 896 O O . ASN A 1 109 ? -11.631 7.501 -0.419 1.00 91.75 109 ASN A O 1
ATOM 900 N N . PHE A 1 110 ? -10.396 6.352 -1.906 1.00 91.25 110 PHE A N 1
ATOM 901 C CA . PHE A 1 110 ? -11.214 5.139 -1.890 1.00 91.25 110 PHE A CA 1
ATOM 902 C C . PHE A 1 110 ? -11.252 4.456 -0.519 1.00 91.25 110 PHE A C 1
ATOM 904 O O . PHE A 1 110 ? -12.307 4.042 -0.047 1.00 91.25 110 PHE A O 1
ATOM 911 N N . LEU A 1 111 ? -10.105 4.359 0.157 1.00 91.19 111 LEU A N 1
ATOM 912 C CA . LEU A 1 111 ? -10.069 3.819 1.513 1.00 91.19 111 LEU A CA 1
ATOM 913 C C . LEU A 1 111 ? -10.841 4.710 2.483 1.00 91.19 111 LEU A C 1
ATOM 915 O O . LEU A 1 111 ? -11.601 4.203 3.296 1.00 91.19 111 LEU A O 1
ATOM 919 N N . VAL A 1 112 ? -10.673 6.030 2.390 1.00 89.38 112 VAL A N 1
ATOM 920 C CA . VAL A 1 112 ? -11.407 6.972 3.241 1.00 89.38 112 VAL A CA 1
ATOM 921 C C . VAL A 1 112 ? -12.914 6.835 3.024 1.00 89.38 112 VAL A C 1
ATOM 923 O O . VAL A 1 112 ? -13.620 6.696 4.014 1.00 89.38 112 VAL A O 1
ATOM 926 N N . SER A 1 113 ? -13.406 6.761 1.783 1.00 88.19 113 SER A N 1
ATOM 927 C CA . SER A 1 113 ? -14.843 6.568 1.535 1.00 88.19 113 SER A CA 1
ATOM 928 C C . SER A 1 113 ? -15.355 5.238 2.100 1.00 88.19 113 SER A C 1
ATOM 930 O O . SER A 1 113 ? -16.393 5.208 2.751 1.00 88.19 113 SER A O 1
ATOM 932 N N . LYS A 1 114 ? -14.589 4.145 1.960 1.00 85.06 114 LYS A 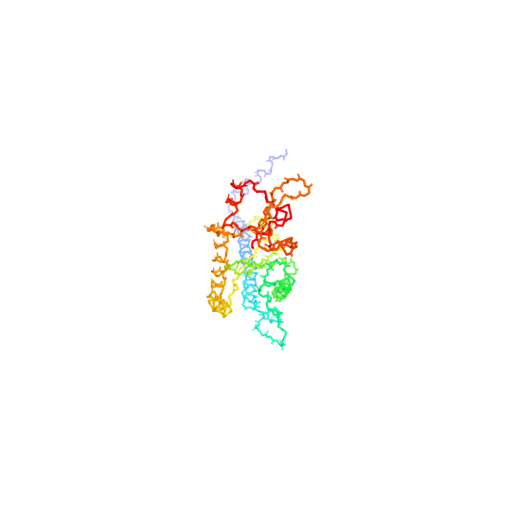N 1
ATOM 933 C CA . LYS A 1 114 ? -14.940 2.847 2.568 1.00 85.06 114 LYS A CA 1
ATOM 934 C C . LYS A 1 114 ? -14.975 2.885 4.098 1.00 85.06 114 LYS A C 1
ATOM 936 O O . LYS A 1 114 ? -15.744 2.147 4.706 1.00 85.06 114 LYS A O 1
ATOM 941 N N . LEU A 1 115 ? -14.135 3.710 4.723 1.00 85.69 115 LEU A N 1
ATOM 942 C CA . LEU A 1 115 ? -14.123 3.900 6.175 1.00 85.69 115 LEU A CA 1
ATOM 943 C C . LEU A 1 115 ? -15.245 4.838 6.650 1.00 85.69 115 LEU A C 1
ATOM 945 O O . LEU A 1 115 ? -15.728 4.670 7.767 1.00 85.69 115 LEU A O 1
ATOM 949 N N . GLU A 1 116 ? -15.664 5.800 5.824 1.00 81.31 116 GLU A N 1
ATOM 950 C CA . GLU A 1 116 ? -16.784 6.712 6.101 1.00 81.31 116 GLU A CA 1
ATOM 951 C C . GLU A 1 116 ? -18.147 6.015 6.024 1.00 81.31 116 GLU A C 1
ATOM 953 O O . GLU A 1 116 ? -19.013 6.303 6.849 1.00 81.31 116 GLU A O 1
ATOM 958 N N . ASP A 1 117 ? -18.313 5.060 5.104 1.00 72.38 117 ASP A N 1
ATOM 959 C CA . ASP A 1 117 ? -19.524 4.232 4.985 1.00 72.38 117 ASP A CA 1
ATOM 960 C C . ASP A 1 117 ? -19.674 3.211 6.136 1.00 72.38 117 ASP A C 1
ATOM 962 O O . ASP A 1 117 ? -20.692 2.525 6.260 1.00 72.38 117 ASP A O 1
ATOM 966 N N . GLY A 1 118 ? -18.655 3.083 6.991 1.00 66.38 118 GLY A N 1
ATOM 967 C CA . GLY A 1 118 ? -18.641 2.170 8.127 1.00 66.38 118 GLY A CA 1
ATOM 968 C C . GLY A 1 118 ? -19.562 2.589 9.281 1.00 66.38 118 GLY A C 1
ATOM 969 O O . GLY A 1 118 ? -19.841 3.760 9.518 1.00 66.38 118 GLY A O 1
ATOM 970 N N . VAL A 1 119 ? -19.981 1.600 10.083 1.00 60.25 119 VAL A N 1
ATOM 971 C CA . VAL A 1 119 ? -20.829 1.787 11.285 1.00 60.25 119 VAL A CA 1
ATOM 972 C C . VAL A 1 119 ? -20.187 2.722 12.324 1.00 60.25 119 VAL A C 1
ATOM 974 O O . VAL A 1 119 ? -20.887 3.381 13.093 1.00 60.25 119 VAL A O 1
ATOM 977 N N . PHE A 1 120 ? -18.856 2.809 12.337 1.00 62.12 120 PHE A N 1
ATOM 978 C CA . PHE A 1 120 ? -18.112 3.776 13.136 1.00 62.12 120 PHE A CA 1
ATOM 979 C C . PHE A 1 120 ? -17.607 4.868 12.205 1.00 62.12 120 PHE A C 1
ATOM 981 O O . PHE A 1 120 ? -16.953 4.584 11.210 1.00 62.12 120 PHE A O 1
ATOM 988 N N . ASN A 1 121 ? -17.928 6.118 12.524 1.00 62.19 121 ASN A N 1
ATOM 989 C CA . ASN A 1 121 ? -17.575 7.281 11.719 1.00 62.19 121 ASN A CA 1
ATOM 990 C C . ASN A 1 121 ? -16.070 7.574 11.895 1.00 62.19 121 ASN A C 1
ATOM 992 O O . ASN A 1 121 ? -15.677 8.391 12.727 1.00 62.19 121 ASN A O 1
ATOM 996 N N . LEU A 1 122 ? -15.218 6.848 11.167 1.00 65.94 122 LEU A N 1
ATOM 997 C CA . LEU A 1 122 ? -13.755 6.814 11.331 1.00 65.94 122 LEU A CA 1
ATOM 998 C C . LEU A 1 122 ? -13.052 8.020 10.672 1.00 65.94 122 LEU A C 1
ATOM 1000 O O . LEU A 1 122 ? -12.005 7.884 10.038 1.00 65.94 122 LEU A O 1
ATOM 1004 N N . LYS A 1 123 ? -13.607 9.232 10.825 1.00 62.81 123 LYS A N 1
ATOM 1005 C CA . LYS A 1 123 ? -13.073 10.475 10.222 1.00 62.81 123 LYS A CA 1
ATOM 1006 C C . LYS A 1 123 ? -11.667 10.848 10.711 1.00 62.81 123 LYS A C 1
ATOM 1008 O O . LYS A 1 123 ? -10.992 11.664 10.089 1.00 62.81 123 LYS A O 1
ATOM 1013 N N . SER A 1 124 ? -11.232 10.276 11.830 1.00 65.69 124 SER A N 1
ATOM 1014 C CA . SER A 1 124 ? -9.930 10.508 12.464 1.00 65.69 124 SER A CA 1
ATOM 1015 C C . SER A 1 124 ? -8.799 9.609 11.957 1.00 65.69 124 SER A C 1
ATOM 1017 O O . SER A 1 124 ? -7.645 9.836 12.343 1.00 65.69 124 SER A O 1
ATOM 1019 N N . ALA A 1 125 ? -9.088 8.636 11.088 1.00 78.06 125 ALA A N 1
ATOM 1020 C CA . ALA A 1 125 ? -8.116 7.620 10.713 1.00 78.06 125 ALA A CA 1
ATOM 1021 C C . ALA A 1 125 ? -6.993 8.205 9.851 1.00 78.06 125 ALA A C 1
ATOM 1023 O O . ALA A 1 125 ? -7.194 8.709 8.742 1.00 78.06 125 ALA A O 1
ATOM 1024 N N . LYS A 1 126 ? -5.757 8.104 10.344 1.00 86.44 126 LYS A N 1
ATOM 1025 C CA . LYS A 1 126 ? -4.566 8.442 9.565 1.00 86.44 126 LYS A CA 1
ATOM 1026 C C . LYS A 1 126 ? -4.250 7.283 8.630 1.00 86.44 126 LYS A C 1
ATOM 1028 O O . LYS A 1 126 ? -3.768 6.236 9.056 1.00 86.44 126 LYS A O 1
ATOM 1033 N N . VAL A 1 127 ? -4.495 7.508 7.344 1.00 90.25 127 VAL A N 1
ATOM 1034 C CA . VAL A 1 127 ? -4.213 6.553 6.269 1.00 90.25 127 VAL A CA 1
ATOM 1035 C C . VAL A 1 127 ? -2.876 6.878 5.606 1.00 90.25 127 VAL A C 1
ATOM 1037 O O . VAL A 1 127 ? -2.700 7.970 5.053 1.00 90.25 127 VAL A O 1
ATOM 1040 N N . ASN A 1 128 ? -1.966 5.905 5.609 1.00 92.38 128 ASN A N 1
ATOM 1041 C CA . ASN A 1 128 ? -0.680 5.960 4.923 1.00 92.38 128 ASN A CA 1
ATOM 1042 C C . ASN A 1 128 ? -0.603 4.845 3.882 1.00 92.38 128 ASN A C 1
ATOM 1044 O O . ASN A 1 128 ? -0.711 3.669 4.210 1.00 92.38 128 ASN A O 1
ATOM 1048 N N . ILE A 1 129 ? -0.366 5.205 2.625 1.00 92.81 129 ILE A N 1
ATOM 1049 C CA . ILE A 1 129 ? -0.244 4.242 1.529 1.00 92.81 129 ILE A CA 1
ATOM 1050 C C . ILE A 1 129 ? 1.136 4.411 0.911 1.00 92.81 129 ILE A C 1
ATOM 1052 O O . ILE A 1 129 ? 1.564 5.530 0.626 1.00 92.81 129 ILE A O 1
ATOM 1056 N N . ARG A 1 130 ? 1.848 3.300 0.735 1.00 93.44 130 ARG A N 1
ATOM 1057 C CA . ARG A 1 130 ? 3.191 3.266 0.156 1.00 93.44 130 ARG A CA 1
ATOM 1058 C C . ARG A 1 130 ? 3.231 2.289 -1.002 1.00 93.44 130 ARG A C 1
ATOM 1060 O O . ARG A 1 130 ? 2.719 1.178 -0.906 1.00 93.44 130 ARG A O 1
ATOM 1067 N N . TYR A 1 131 ? 3.900 2.699 -2.067 1.00 93.88 131 TYR A N 1
ATOM 1068 C CA . TYR A 1 131 ? 4.258 1.826 -3.170 1.00 93.88 131 TYR A CA 1
ATOM 1069 C C . TYR A 1 131 ? 5.765 1.614 -3.168 1.00 93.88 131 TYR A C 1
ATOM 1071 O O . TYR A 1 131 ? 6.530 2.573 -3.058 1.00 93.88 131 TYR A O 1
ATOM 1079 N N . THR A 1 132 ? 6.186 0.363 -3.299 1.00 90.94 132 THR A N 1
ATOM 1080 C CA . THR A 1 132 ? 7.594 0.020 -3.471 1.00 90.94 132 THR A CA 1
ATOM 1081 C C . THR A 1 132 ? 7.745 -0.831 -4.715 1.00 90.94 132 THR A C 1
ATOM 1083 O O . THR A 1 132 ? 7.234 -1.952 -4.766 1.00 90.94 132 THR A O 1
ATOM 1086 N N . ASN A 1 133 ? 8.476 -0.299 -5.689 1.00 90.12 133 ASN A N 1
ATOM 1087 C CA . ASN A 1 133 ? 8.968 -1.059 -6.823 1.00 90.12 133 ASN A CA 1
ATOM 1088 C C . ASN A 1 133 ? 10.418 -1.463 -6.547 1.00 90.12 133 ASN A C 1
ATOM 1090 O O . ASN A 1 133 ? 11.279 -0.611 -6.333 1.00 90.12 133 ASN A O 1
ATOM 1094 N N . THR A 1 134 ? 10.672 -2.762 -6.521 1.00 84.69 134 THR A N 1
ATOM 1095 C CA . THR A 1 134 ? 12.017 -3.334 -6.562 1.00 84.69 134 THR A CA 1
ATOM 1096 C C . THR A 1 134 ? 12.131 -4.155 -7.840 1.00 84.69 134 THR A C 1
ATOM 1098 O O . THR A 1 134 ? 11.127 -4.682 -8.308 1.00 84.69 134 THR A O 1
ATOM 1101 N N . LEU A 1 135 ? 13.349 -4.331 -8.360 1.00 75.56 135 LEU A N 1
ATOM 1102 C CA . LEU A 1 135 ? 13.624 -5.090 -9.593 1.00 75.56 135 LEU A CA 1
ATOM 1103 C C . LEU A 1 135 ? 12.895 -6.444 -9.690 1.00 75.56 135 LEU A C 1
ATOM 1105 O O . LEU A 1 135 ? 12.562 -6.875 -10.787 1.00 75.56 135 LEU A O 1
ATOM 1109 N N . VAL A 1 136 ? 12.652 -7.106 -8.555 1.00 78.44 136 VAL A N 1
ATOM 1110 C CA . VAL A 1 136 ? 12.028 -8.438 -8.495 1.00 78.44 136 VAL A CA 1
ATOM 1111 C C . VAL A 1 136 ? 10.553 -8.386 -8.086 1.00 78.44 136 VAL A C 1
ATOM 1113 O O . VAL A 1 136 ? 9.780 -9.252 -8.482 1.00 78.44 136 VAL A O 1
ATOM 1116 N N . LYS A 1 137 ? 10.140 -7.399 -7.282 1.00 86.62 137 LYS A N 1
ATOM 1117 C CA . LYS A 1 137 ? 8.777 -7.338 -6.735 1.00 86.62 137 LYS A CA 1
ATOM 1118 C C . LYS A 1 137 ? 8.244 -5.922 -6.612 1.00 86.62 137 LYS A C 1
ATOM 1120 O O . LYS A 1 137 ? 8.945 -4.994 -6.201 1.00 86.62 137 LYS A O 1
ATOM 1125 N N . ARG A 1 138 ? 6.949 -5.794 -6.870 1.00 91.31 138 ARG A N 1
ATOM 1126 C CA . ARG A 1 138 ? 6.182 -4.559 -6.728 1.00 91.31 138 ARG A CA 1
ATOM 1127 C C . ARG A 1 138 ? 5.111 -4.779 -5.681 1.00 91.31 138 ARG A C 1
ATOM 1129 O O . ARG A 1 138 ? 4.346 -5.735 -5.780 1.00 91.31 138 ARG A O 1
ATOM 1136 N N . THR A 1 139 ? 5.069 -3.925 -4.664 1.00 93.94 139 THR A N 1
ATOM 1137 C CA . THR A 1 139 ? 4.129 -4.095 -3.551 1.00 93.94 139 THR A CA 1
ATOM 1138 C C . THR A 1 139 ? 3.458 -2.791 -3.165 1.00 93.94 139 THR A C 1
ATOM 1140 O O . THR A 1 139 ? 4.116 -1.757 -3.022 1.00 93.94 139 THR A O 1
ATOM 1143 N N . VAL A 1 140 ? 2.152 -2.870 -2.931 1.00 94.88 140 VAL A N 1
ATOM 1144 C CA . VAL A 1 140 ? 1.329 -1.808 -2.355 1.00 94.88 140 VAL A CA 1
ATOM 1145 C C . VAL A 1 140 ? 1.137 -2.122 -0.876 1.00 94.88 140 VAL A C 1
ATOM 1147 O O . VAL A 1 140 ? 0.695 -3.211 -0.516 1.00 94.88 140 VAL A O 1
ATOM 1150 N N . SER A 1 141 ? 1.507 -1.184 -0.009 1.00 95.88 141 SER A N 1
ATOM 1151 C CA . SER A 1 141 ? 1.319 -1.268 1.441 1.00 95.88 141 SER A CA 1
ATOM 1152 C C . SER A 1 141 ? 0.320 -0.211 1.890 1.00 95.88 141 SER A C 1
ATOM 1154 O O . SER A 1 141 ? 0.457 0.957 1.528 1.00 95.88 141 SER A O 1
ATOM 1156 N N . VAL A 1 142 ? -0.656 -0.614 2.692 1.00 95.44 142 VAL A N 1
ATOM 1157 C CA . VAL A 1 142 ? -1.702 0.245 3.249 1.00 95.44 142 VAL A CA 1
ATOM 1158 C C . VAL A 1 142 ? -1.641 0.127 4.763 1.00 95.44 142 VAL A C 1
ATOM 1160 O O . VAL A 1 142 ? -1.832 -0.963 5.293 1.00 95.44 142 VAL A O 1
ATOM 1163 N N . ASP A 1 143 ? -1.393 1.238 5.447 1.00 94.44 143 ASP A N 1
ATOM 1164 C CA . ASP A 1 143 ? -1.417 1.329 6.903 1.00 94.44 143 ASP A CA 1
ATOM 1165 C C . ASP A 1 143 ? -2.529 2.287 7.338 1.00 94.44 143 ASP A C 1
ATOM 1167 O O . ASP A 1 143 ? -2.639 3.408 6.828 1.00 94.44 143 ASP A O 1
ATOM 1171 N N . VAL A 1 144 ? -3.329 1.857 8.309 1.00 91.69 144 VAL A N 1
ATOM 1172 C CA . VAL A 1 144 ? -4.403 2.654 8.906 1.00 91.69 144 VAL A CA 1
ATOM 1173 C C . VAL A 1 144 ? -4.155 2.753 10.403 1.00 91.69 144 VAL A C 1
ATOM 1175 O O . VAL A 1 144 ? -4.001 1.740 11.088 1.00 91.69 144 VAL A O 1
ATOM 1178 N N . ILE A 1 145 ? -4.091 3.988 10.897 1.00 89.12 145 ILE A N 1
ATOM 1179 C CA . ILE A 1 145 ? -3.895 4.301 12.311 1.00 89.12 145 ILE A CA 1
ATOM 1180 C C . ILE A 1 145 ? -5.132 5.047 12.799 1.00 89.12 145 ILE A C 1
ATOM 1182 O O . ILE A 1 145 ? -5.382 6.169 12.359 1.00 89.12 145 ILE A O 1
ATOM 1186 N N . GLU A 1 146 ? -5.871 4.438 13.721 1.00 86.31 146 GLU A N 1
ATOM 1187 C CA . GLU A 1 146 ? -7.053 5.028 14.347 1.00 86.31 146 GLU A CA 1
ATOM 1188 C C . GLU A 1 146 ? -6.849 5.194 15.853 1.00 86.31 146 GLU A C 1
ATOM 1190 O O . GLU A 1 146 ? -6.333 4.300 16.528 1.00 86.31 146 GLU A O 1
ATOM 1195 N N . ASN A 1 147 ? -7.282 6.333 16.392 1.00 83.00 147 ASN A N 1
ATOM 1196 C CA . ASN A 1 147 ? -7.262 6.594 17.829 1.00 83.00 147 ASN A CA 1
ATOM 1197 C C . ASN A 1 147 ? -8.640 6.290 18.419 1.00 83.00 147 ASN A C 1
ATOM 1199 O O . ASN A 1 147 ? -9.628 6.889 18.005 1.00 83.00 147 ASN A O 1
ATOM 1203 N N . ILE A 1 148 ? -8.706 5.407 19.415 1.00 76.75 148 ILE A N 1
ATOM 1204 C CA . ILE A 1 148 ? -9.966 5.055 20.078 1.00 76.75 148 ILE A CA 1
ATOM 1205 C C . ILE A 1 148 ? -10.040 5.727 21.439 1.00 76.75 148 ILE A C 1
ATOM 1207 O O . ILE A 1 148 ? -9.120 5.643 22.254 1.00 76.75 148 ILE A O 1
ATOM 1211 N N . ILE A 1 149 ? -11.187 6.348 21.709 1.00 72.69 149 ILE A N 1
ATOM 1212 C CA . ILE A 1 149 ? -11.519 6.864 23.033 1.00 72.69 149 ILE A CA 1
ATOM 1213 C C . ILE A 1 149 ? -12.083 5.706 23.857 1.00 72.69 149 ILE A C 1
ATOM 1215 O O . ILE A 1 149 ? -13.230 5.297 23.685 1.00 72.69 149 ILE A O 1
ATOM 1219 N N . ILE A 1 150 ? -11.258 5.160 24.747 1.00 76.00 150 ILE A N 1
ATOM 1220 C CA . ILE A 1 150 ? -11.658 4.101 25.676 1.00 76.00 150 ILE A CA 1
ATOM 1221 C C . ILE A 1 150 ? -12.109 4.771 26.986 1.00 76.00 150 ILE A C 1
ATOM 1223 O O . ILE A 1 150 ? -11.306 5.470 27.603 1.00 76.00 150 ILE A O 1
ATOM 1227 N N . PRO A 1 151 ? -13.356 4.564 27.449 1.00 70.69 151 PRO A N 1
ATOM 1228 C CA . PRO A 1 151 ? -13.889 5.241 28.638 1.00 70.69 151 PRO A CA 1
ATOM 1229 C C . PRO A 1 151 ? -13.254 4.771 29.958 1.00 70.69 151 PRO A C 1
ATOM 1231 O O . PRO A 1 151 ? -13.396 5.428 30.986 1.00 70.69 151 PRO A O 1
ATOM 1234 N N . LEU A 1 152 ? -12.563 3.627 29.950 1.00 78.50 152 LEU A N 1
ATOM 1235 C CA . LEU A 1 152 ? -11.935 3.020 31.121 1.00 78.50 152 LEU A CA 1
ATOM 1236 C C . LEU A 1 152 ? -10.406 3.050 30.993 1.00 78.50 152 LEU A C 1
ATOM 1238 O O . LEU A 1 152 ? -9.825 2.288 30.222 1.00 78.50 152 LEU A O 1
ATOM 1242 N N . ASN A 1 153 ? -9.741 3.874 31.806 1.00 78.81 153 ASN A N 1
ATOM 1243 C CA . ASN A 1 153 ? -8.282 4.057 31.749 1.00 78.81 153 ASN A CA 1
ATOM 1244 C C . ASN A 1 153 ? -7.491 2.757 31.970 1.00 78.81 153 ASN A C 1
ATOM 1246 O O . ASN A 1 153 ? -6.480 2.527 31.311 1.00 78.81 153 ASN A O 1
ATOM 1250 N N . TRP A 1 154 ? -7.953 1.882 32.872 1.00 79.12 154 TRP A N 1
ATOM 1251 C CA . TRP A 1 154 ? -7.298 0.591 33.120 1.00 79.12 154 TRP A CA 1
ATOM 1252 C C . TRP A 1 154 ? -7.321 -0.305 31.875 1.00 79.12 154 TRP A C 1
ATOM 1254 O O . TRP A 1 154 ? -6.352 -1.005 31.599 1.00 79.12 154 TRP A O 1
ATOM 1264 N N . LEU A 1 155 ? -8.403 -0.237 31.097 1.00 74.50 155 LEU A N 1
ATOM 1265 C CA . LEU A 1 155 ? -8.582 -1.017 29.881 1.00 74.50 155 LEU A CA 1
ATOM 1266 C C . LEU A 1 155 ? -7.781 -0.421 28.721 1.00 74.50 155 LEU A C 1
ATOM 1268 O O . LEU A 1 155 ? -7.187 -1.162 27.943 1.00 74.50 155 LEU A O 1
ATOM 1272 N N . ALA A 1 156 ? -7.685 0.910 28.660 1.00 79.38 156 ALA A N 1
ATOM 1273 C CA . ALA A 1 156 ? -6.825 1.614 27.714 1.00 79.38 156 ALA A CA 1
ATOM 1274 C C . ALA A 1 156 ? -5.341 1.263 27.897 1.00 79.38 156 ALA A C 1
ATOM 1276 O O . ALA A 1 156 ? -4.622 1.110 26.913 1.00 79.38 156 ALA A O 1
ATOM 1277 N N . ASN A 1 157 ? -4.893 1.065 29.140 1.00 81.25 157 ASN A N 1
ATOM 1278 C CA . ASN A 1 157 ? -3.524 0.633 29.429 1.00 81.25 157 ASN A CA 1
ATOM 1279 C C . ASN A 1 157 ? -3.238 -0.806 28.968 1.00 81.25 157 ASN A C 1
ATOM 1281 O O . ASN A 1 157 ? -2.093 -1.126 28.667 1.00 81.25 157 ASN A O 1
ATOM 1285 N N . ILE A 1 158 ? -4.259 -1.668 28.916 1.00 82.00 158 ILE A N 1
ATOM 1286 C CA . ILE A 1 158 ? -4.122 -3.068 28.486 1.00 82.00 158 ILE A CA 1
ATOM 1287 C C . ILE A 1 158 ? -4.221 -3.190 26.961 1.00 82.00 158 ILE A C 1
ATOM 1289 O O . ILE A 1 158 ? -3.409 -3.872 26.343 1.00 82.00 158 ILE A O 1
ATOM 1293 N N . LEU A 1 159 ? -5.223 -2.551 26.352 1.00 78.38 159 LEU A N 1
ATOM 1294 C CA . LEU A 1 159 ? -5.518 -2.677 24.920 1.00 78.38 159 LEU A CA 1
ATOM 1295 C C . LEU A 1 159 ? -4.733 -1.691 24.045 1.00 78.38 159 LEU A C 1
ATOM 1297 O O . LEU A 1 159 ? -4.588 -1.918 22.844 1.00 78.38 159 LEU A O 1
ATOM 1301 N N . GLY A 1 160 ? -4.224 -0.612 24.639 1.00 79.38 160 GLY A N 1
ATOM 1302 C CA . GLY A 1 160 ? -3.701 0.542 23.920 1.00 79.38 160 GLY A CA 1
ATOM 1303 C C . GLY A 1 160 ? -4.816 1.482 23.452 1.00 79.38 160 GLY A C 1
ATOM 1304 O O . GLY A 1 160 ? -5.957 1.084 23.231 1.00 79.38 160 GLY A O 1
ATOM 1305 N N . SER A 1 161 ? -4.484 2.762 23.289 1.00 76.62 161 SER A N 1
ATOM 1306 C CA . SER A 1 161 ? -5.407 3.805 22.810 1.00 76.62 161 SER A CA 1
ATOM 1307 C C . SER A 1 161 ? -5.400 3.984 21.288 1.00 76.62 161 SER A C 1
ATOM 1309 O O . SER A 1 161 ? -6.146 4.805 20.753 1.00 76.62 161 SER A O 1
ATOM 1311 N N . THR A 1 162 ? -4.557 3.230 20.577 1.00 83.44 162 THR A N 1
ATOM 1312 C CA . THR A 1 162 ? -4.401 3.339 19.123 1.00 83.44 162 THR A CA 1
ATOM 1313 C C . THR A 1 162 ? -4.497 1.966 18.475 1.00 83.44 162 THR A C 1
ATOM 1315 O O . THR A 1 162 ? -3.821 1.022 18.887 1.00 83.44 162 THR A O 1
ATOM 1318 N N . ILE A 1 163 ? -5.337 1.851 17.450 1.00 84.25 163 ILE A N 1
ATOM 1319 C CA . ILE A 1 163 ? -5.373 0.687 16.575 1.00 84.25 163 ILE A CA 1
ATOM 1320 C C . ILE A 1 163 ? -4.509 0.999 15.365 1.00 84.25 163 ILE A C 1
ATOM 1322 O O . ILE A 1 163 ? -4.818 1.884 14.573 1.00 84.25 163 ILE A O 1
ATOM 1326 N N . THR A 1 164 ? -3.437 0.229 15.212 1.00 89.44 164 THR A N 1
ATOM 1327 C CA . THR A 1 164 ? -2.629 0.222 13.994 1.00 89.44 164 THR A CA 1
ATOM 1328 C C . THR A 1 164 ? -2.870 -1.089 13.264 1.00 89.44 164 THR A C 1
ATOM 1330 O O . THR A 1 164 ? -2.643 -2.167 13.820 1.00 89.44 164 THR A O 1
ATOM 1333 N N . VAL A 1 165 ? -3.331 -0.998 12.020 1.00 91.69 165 VAL A N 1
ATOM 1334 C CA . VAL A 1 165 ? -3.437 -2.137 11.105 1.00 91.69 165 VAL A CA 1
ATOM 1335 C C . VAL A 1 165 ? -2.651 -1.843 9.837 1.00 91.69 165 VAL A C 1
ATOM 1337 O O . VAL A 1 165 ? -2.558 -0.696 9.401 1.00 91.69 165 VAL A O 1
ATOM 1340 N N . GLY A 1 166 ? -2.080 -2.889 9.253 1.00 93.44 166 GLY A N 1
ATOM 1341 C CA . GLY A 1 166 ? -1.310 -2.797 8.023 1.00 93.44 166 GLY A CA 1
ATOM 1342 C C . GLY A 1 166 ? -1.592 -3.994 7.132 1.00 93.44 166 GLY A C 1
ATOM 1343 O O . GLY A 1 166 ? -1.682 -5.125 7.611 1.00 93.44 166 GLY A O 1
ATOM 1344 N N . ALA A 1 167 ? -1.718 -3.740 5.837 1.00 96.00 167 ALA A N 1
ATOM 1345 C CA . ALA A 1 167 ? -1.900 -4.750 4.811 1.00 96.00 167 ALA A CA 1
ATOM 1346 C C . ALA A 1 167 ? -0.923 -4.519 3.659 1.00 96.00 167 ALA A C 1
ATOM 1348 O O . ALA A 1 167 ? -0.545 -3.387 3.350 1.00 96.00 167 ALA A O 1
ATOM 1349 N N . LYS A 1 168 ? -0.511 -5.609 3.012 1.00 95.75 168 LYS A N 1
ATOM 1350 C CA . LYS A 1 168 ? 0.362 -5.576 1.839 1.00 95.75 168 LYS A CA 1
ATOM 1351 C C . LYS A 1 168 ? -0.206 -6.473 0.755 1.00 95.75 168 LYS A C 1
ATOM 1353 O O . LYS A 1 168 ? -0.673 -7.569 1.051 1.00 95.75 168 LYS A O 1
ATOM 1358 N N . ALA A 1 169 ? -0.133 -6.008 -0.482 1.00 96.25 169 ALA A N 1
ATOM 1359 C CA . ALA A 1 169 ? -0.497 -6.774 -1.661 1.00 96.25 169 ALA A CA 1
ATOM 1360 C C . ALA A 1 169 ? 0.578 -6.621 -2.738 1.00 96.25 169 ALA A C 1
ATOM 1362 O O . ALA A 1 169 ? 1.202 -5.562 -2.870 1.00 96.25 169 ALA A O 1
ATOM 1363 N N . GLU A 1 170 ? 0.804 -7.691 -3.491 1.00 93.81 170 GLU A N 1
ATOM 1364 C CA . GLU A 1 170 ? 1.775 -7.722 -4.582 1.00 93.81 170 GLU A CA 1
ATOM 1365 C C . GLU A 1 170 ? 1.093 -7.373 -5.902 1.00 93.81 170 GLU A C 1
ATOM 1367 O O . GLU A 1 170 ? -0.006 -7.844 -6.192 1.00 93.81 170 GLU A O 1
ATOM 1372 N N . VAL A 1 171 ? 1.749 -6.534 -6.700 1.00 92.62 171 VAL A N 1
ATOM 1373 C CA . VAL A 1 171 ? 1.269 -6.150 -8.027 1.00 92.62 171 VAL A CA 1
ATOM 1374 C C . VAL A 1 171 ? 1.650 -7.242 -9.021 1.00 92.62 171 VAL A C 1
ATOM 1376 O O . VAL A 1 171 ? 2.796 -7.311 -9.478 1.00 92.62 171 VAL A O 1
ATOM 1379 N N . ALA A 1 172 ? 0.682 -8.089 -9.364 1.00 84.56 172 ALA A N 1
ATOM 1380 C CA . ALA A 1 172 ? 0.848 -9.147 -10.349 1.00 84.56 172 ALA A CA 1
ATOM 1381 C C . ALA A 1 172 ? 0.337 -8.692 -11.726 1.00 84.56 172 ALA A C 1
ATOM 1383 O O . ALA A 1 172 ? -0.861 -8.536 -11.933 1.00 84.56 172 ALA A O 1
ATOM 1384 N N . GLU A 1 173 ? 1.250 -8.528 -12.687 1.00 86.06 173 GLU A N 1
ATOM 1385 C CA . GLU A 1 173 ? 0.926 -8.293 -14.103 1.00 86.06 173 GLU A CA 1
ATOM 1386 C C . GLU A 1 173 ? 1.562 -9.406 -14.957 1.00 86.06 173 GLU A C 1
ATOM 1388 O O . GLU A 1 173 ? 2.579 -9.177 -15.616 1.00 86.06 173 GLU A O 1
ATOM 1393 N N . PRO A 1 174 ? 1.019 -10.638 -14.930 1.00 85.88 174 PRO A N 1
ATOM 1394 C CA . PRO A 1 174 ? 1.657 -11.786 -15.579 1.00 85.88 174 PRO A CA 1
ATOM 1395 C C . PRO A 1 174 ? 1.790 -11.608 -17.098 1.00 85.88 174 PRO A C 1
ATOM 1397 O O . PRO A 1 174 ? 2.793 -12.012 -17.678 1.00 85.88 174 PRO A O 1
ATOM 1400 N N . VAL A 1 175 ? 0.815 -10.959 -17.741 1.00 87.75 175 VAL A N 1
ATOM 1401 C CA . VAL A 1 175 ? 0.833 -10.713 -19.193 1.00 87.75 175 VAL A CA 1
ATOM 1402 C C . VAL A 1 175 ? 1.975 -9.771 -19.587 1.00 87.75 175 VAL A C 1
ATOM 1404 O O . VAL A 1 175 ? 2.710 -10.063 -20.528 1.00 87.75 175 VAL A O 1
ATOM 1407 N N . GLU A 1 176 ? 2.170 -8.672 -18.852 1.00 85.19 176 GLU A N 1
ATOM 1408 C CA . GLU A 1 176 ? 3.286 -7.748 -19.105 1.00 85.19 176 GLU A CA 1
ATOM 1409 C C . GLU A 1 176 ? 4.634 -8.382 -18.762 1.00 85.19 176 GLU A C 1
ATOM 1411 O O . GLU A 1 176 ? 5.619 -8.143 -19.453 1.00 85.19 176 GLU A O 1
ATOM 1416 N N . TYR A 1 177 ? 4.682 -9.230 -17.734 1.00 85.69 177 TYR A N 1
ATOM 1417 C CA . TYR A 1 177 ? 5.890 -9.970 -17.386 1.00 85.69 177 TYR A CA 1
ATOM 1418 C C . TYR A 1 177 ? 6.343 -10.890 -18.528 1.00 85.69 177 TYR A C 1
ATOM 1420 O O . TYR A 1 177 ? 7.498 -10.816 -18.943 1.00 85.69 177 TYR A O 1
ATOM 1428 N N . ILE A 1 178 ? 5.428 -11.685 -19.097 1.00 89.06 178 ILE A N 1
ATOM 1429 C CA . ILE A 1 178 ? 5.723 -12.549 -20.251 1.00 89.06 178 ILE A CA 1
ATOM 1430 C C . ILE A 1 178 ? 6.149 -11.707 -21.458 1.00 89.06 178 ILE A C 1
ATOM 1432 O O . ILE A 1 178 ? 7.139 -12.036 -22.106 1.00 89.06 178 ILE A O 1
ATOM 1436 N N . ARG A 1 179 ? 5.456 -10.593 -21.735 1.00 86.88 179 ARG A N 1
ATOM 1437 C CA . ARG A 1 179 ? 5.807 -9.704 -22.852 1.00 86.88 179 ARG A CA 1
ATOM 1438 C C . ARG A 1 179 ? 7.197 -9.094 -22.688 1.00 86.88 179 ARG A C 1
ATOM 1440 O O . ARG A 1 179 ? 7.939 -9.027 -23.658 1.00 86.88 179 ARG A O 1
ATOM 1447 N N . ASN A 1 180 ? 7.561 -8.670 -21.481 1.00 86.25 180 ASN A N 1
ATOM 1448 C CA . ASN A 1 180 ? 8.886 -8.120 -21.206 1.00 86.25 180 ASN A CA 1
ATOM 1449 C C . ASN A 1 180 ? 9.983 -9.179 -21.347 1.00 86.25 180 ASN A C 1
ATOM 1451 O O . ASN A 1 180 ? 11.072 -8.850 -21.810 1.00 86.25 180 ASN A O 1
ATOM 1455 N N . ILE A 1 181 ? 9.701 -10.433 -20.983 1.00 87.50 181 ILE A N 1
ATOM 1456 C CA . ILE A 1 181 ? 10.638 -11.544 -21.179 1.00 87.50 181 ILE A CA 1
ATOM 1457 C C . ILE A 1 181 ? 10.791 -11.886 -22.664 1.00 87.50 181 ILE A C 1
ATOM 1459 O O . ILE A 1 181 ? 11.926 -11.982 -23.108 1.00 87.50 181 ILE A O 1
ATOM 1463 N N . ASP A 1 182 ? 9.706 -12.002 -23.441 1.00 90.19 182 ASP A N 1
ATOM 1464 C CA . ASP A 1 182 ? 9.776 -12.236 -24.902 1.00 90.19 182 ASP A CA 1
ATOM 1465 C C . ASP A 1 182 ? 10.517 -11.093 -25.609 1.00 90.19 182 ASP A C 1
ATOM 1467 O O . ASP A 1 182 ? 11.367 -11.310 -26.472 1.00 90.19 182 ASP A O 1
ATOM 1471 N N . LEU A 1 183 ? 10.260 -9.851 -25.185 1.00 87.88 183 LEU A N 1
ATOM 1472 C CA . LEU A 1 183 ? 10.990 -8.684 -25.667 1.00 87.88 183 LEU A CA 1
ATOM 1473 C C . LEU A 1 183 ? 12.485 -8.811 -25.346 1.00 87.88 183 LEU A C 1
ATOM 1475 O O . LEU A 1 183 ? 13.324 -8.655 -26.232 1.00 87.88 183 LEU A O 1
ATOM 1479 N N . ALA A 1 184 ? 12.826 -9.115 -24.094 1.00 88.12 184 ALA A N 1
ATOM 1480 C CA . ALA A 1 184 ? 14.208 -9.281 -23.670 1.00 88.12 184 ALA A CA 1
ATOM 1481 C C . ALA A 1 184 ? 14.898 -10.420 -24.430 1.00 88.12 184 ALA A C 1
ATOM 1483 O O . ALA A 1 184 ? 16.006 -10.222 -24.915 1.00 88.12 184 ALA A O 1
ATOM 1484 N N . GLU A 1 185 ? 14.243 -11.567 -24.598 1.00 89.75 185 GLU A N 1
ATOM 1485 C CA . GLU A 1 185 ? 14.747 -12.702 -25.369 1.00 89.75 185 GLU A CA 1
ATOM 1486 C C . GLU A 1 185 ? 15.040 -12.284 -26.812 1.00 89.75 185 GLU A C 1
ATOM 1488 O O . GLU A 1 185 ? 16.173 -12.420 -27.279 1.00 89.75 185 GLU A O 1
ATOM 1493 N N . ARG A 1 186 ? 14.062 -11.678 -27.492 1.00 88.12 186 ARG A N 1
ATOM 1494 C CA . ARG A 1 186 ? 14.191 -11.269 -28.894 1.00 88.12 186 ARG A CA 1
ATOM 1495 C C . ARG A 1 186 ? 15.311 -10.264 -29.122 1.00 88.12 186 ARG A C 1
ATOM 1497 O O . ARG A 1 186 ? 16.037 -10.373 -30.107 1.00 88.12 186 ARG A O 1
ATOM 1504 N N . TYR A 1 187 ? 15.445 -9.276 -28.242 1.00 88.12 187 TYR A N 1
ATOM 1505 C CA . TYR A 1 187 ? 16.484 -8.256 -28.382 1.00 88.12 187 TYR A CA 1
ATOM 1506 C C . TYR A 1 187 ? 17.832 -8.691 -27.811 1.00 88.12 187 TYR A C 1
ATOM 1508 O O . TYR A 1 187 ? 18.845 -8.129 -28.219 1.00 88.12 187 TYR A O 1
ATOM 1516 N N . SER A 1 188 ? 17.880 -9.689 -26.921 1.00 88.56 188 SER A N 1
ATOM 1517 C CA . SER A 1 188 ? 19.135 -10.167 -26.335 1.00 88.56 188 SER A CA 1
ATOM 1518 C C . SER A 1 188 ? 20.096 -10.689 -27.396 1.00 88.56 188 SER A C 1
ATOM 1520 O O . SER A 1 188 ? 21.264 -10.333 -27.343 1.00 88.56 188 SER A O 1
ATOM 1522 N N . GLY A 1 189 ? 19.618 -11.432 -28.401 1.00 83.25 189 GLY A N 1
ATOM 1523 C CA . GLY A 1 189 ? 20.463 -11.919 -29.497 1.00 83.25 189 GLY A CA 1
ATOM 1524 C C . GLY A 1 189 ? 21.134 -10.773 -30.257 1.00 83.25 189 GLY A C 1
ATOM 1525 O O . GLY A 1 189 ? 22.356 -10.697 -30.321 1.00 83.25 189 GLY A O 1
ATOM 1526 N N . THR A 1 190 ? 20.342 -9.808 -30.729 1.00 82.25 190 THR A N 1
ATOM 1527 C CA . THR A 1 190 ? 20.853 -8.639 -31.462 1.00 82.25 190 THR A CA 1
ATOM 1528 C C . THR A 1 190 ? 21.770 -7.766 -30.606 1.00 82.25 190 THR A C 1
ATOM 1530 O O . THR A 1 190 ? 22.784 -7.273 -31.095 1.00 82.25 190 THR A O 1
ATOM 1533 N N . LEU A 1 191 ? 21.429 -7.561 -29.329 1.00 82.88 191 LEU A N 1
ATOM 1534 C CA . LEU A 1 191 ? 22.252 -6.787 -28.400 1.00 82.88 191 LEU A CA 1
ATOM 1535 C C . LEU A 1 191 ? 23.574 -7.487 -28.113 1.00 82.88 191 LEU A C 1
ATOM 1537 O O . LEU A 1 191 ? 24.598 -6.816 -28.089 1.00 82.88 191 LEU A O 1
ATOM 1541 N N . LEU A 1 192 ? 23.566 -8.806 -27.911 1.00 81.56 192 LEU A N 1
ATOM 1542 C CA . LEU A 1 192 ? 24.772 -9.596 -27.684 1.00 81.56 192 LEU A CA 1
ATOM 1543 C C . LEU A 1 192 ? 25.666 -9.612 -28.922 1.00 81.56 192 LEU A C 1
ATOM 1545 O O . LEU A 1 192 ? 26.873 -9.456 -28.774 1.00 81.56 192 LEU A O 1
ATOM 1549 N N . ASP A 1 193 ? 25.097 -9.706 -30.124 1.00 83.75 193 ASP A N 1
ATOM 1550 C CA . ASP A 1 193 ? 25.857 -9.625 -31.374 1.00 83.75 193 ASP A CA 1
ATOM 1551 C C . ASP A 1 193 ? 26.468 -8.231 -31.574 1.00 83.75 193 ASP A C 1
ATOM 1553 O O . ASP A 1 193 ? 27.640 -8.102 -31.929 1.00 83.75 193 ASP A O 1
ATOM 1557 N N . GLN A 1 194 ? 25.717 -7.163 -31.289 1.00 81.44 194 GLN 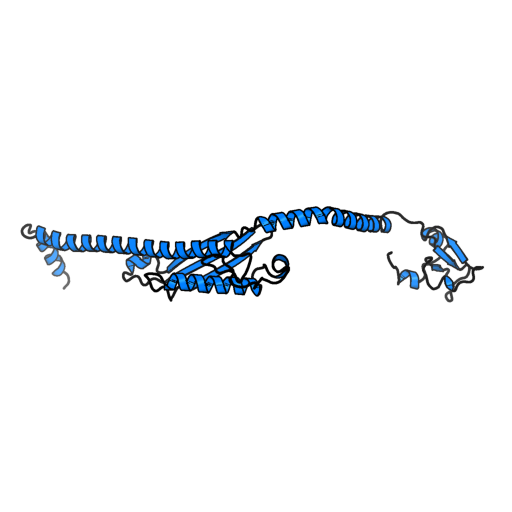A N 1
ATOM 1558 C CA . GLN A 1 194 ? 26.238 -5.792 -31.328 1.00 81.44 194 GLN A CA 1
ATOM 1559 C C . GLN A 1 194 ? 27.314 -5.548 -30.263 1.00 81.44 194 GLN A C 1
ATOM 1561 O O . GLN A 1 194 ? 28.344 -4.951 -30.569 1.00 81.44 194 GLN A O 1
ATOM 1566 N N . LEU A 1 195 ? 27.109 -6.033 -29.035 1.00 80.62 195 LEU A N 1
ATOM 1567 C CA . LEU A 1 195 ? 28.098 -5.977 -27.957 1.00 80.62 195 LEU A CA 1
ATOM 1568 C C . LEU A 1 195 ? 29.354 -6.757 -28.323 1.00 80.62 195 LEU A C 1
ATOM 1570 O O . LEU A 1 195 ? 30.452 -6.260 -28.102 1.00 80.62 195 LEU A O 1
ATOM 1574 N N . LYS A 1 196 ? 29.210 -7.945 -28.908 1.00 82.38 196 LYS A N 1
ATOM 1575 C CA . LYS A 1 196 ? 30.329 -8.762 -29.371 1.00 82.38 196 LYS A CA 1
ATOM 1576 C C . LYS A 1 196 ? 31.114 -8.036 -30.457 1.00 82.38 196 LYS A C 1
ATOM 1578 O O . LYS A 1 196 ? 32.318 -7.893 -30.308 1.00 82.38 196 LYS A O 1
ATOM 1583 N N . ASN A 1 197 ? 30.445 -7.483 -31.467 1.00 79.62 197 ASN A N 1
ATOM 1584 C CA . ASN A 1 197 ? 31.099 -6.700 -32.518 1.00 79.62 197 ASN A CA 1
ATOM 1585 C C . ASN A 1 197 ? 31.805 -5.447 -31.961 1.00 79.62 197 ASN A C 1
ATOM 1587 O O . ASN A 1 197 ? 32.904 -5.109 -32.397 1.00 79.62 197 ASN A O 1
ATOM 1591 N N . TYR A 1 198 ? 31.209 -4.775 -30.971 1.00 75.31 198 TYR A N 1
ATOM 1592 C CA . TYR A 1 198 ? 31.818 -3.623 -30.299 1.00 75.31 198 TYR A CA 1
ATOM 1593 C C . TYR A 1 198 ? 33.047 -4.021 -29.459 1.00 75.31 198 TYR A C 1
ATOM 1595 O O . TYR A 1 198 ? 34.076 -3.348 -29.495 1.00 75.31 198 TYR A O 1
ATOM 1603 N N . LEU A 1 199 ? 32.970 -5.137 -28.727 1.00 73.38 199 LEU A N 1
ATOM 1604 C CA . LEU A 1 199 ? 34.066 -5.655 -27.902 1.00 73.38 199 LEU A CA 1
ATOM 1605 C C . LEU A 1 199 ? 35.199 -6.267 -28.740 1.00 73.38 199 LEU A C 1
ATOM 1607 O O . LEU A 1 199 ? 36.363 -6.109 -28.381 1.00 73.38 199 LEU A O 1
ATOM 1611 N N . GLU A 1 200 ? 34.891 -6.922 -29.860 1.00 69.56 200 GLU A N 1
ATOM 1612 C CA . GLU A 1 200 ? 35.887 -7.419 -30.818 1.00 69.56 200 GLU A CA 1
ATOM 1613 C C . GLU A 1 200 ? 36.624 -6.257 -31.496 1.00 69.56 200 GLU A C 1
ATOM 1615 O O . GLU A 1 200 ? 37.852 -6.293 -31.591 1.00 69.56 200 GLU A O 1
ATOM 1620 N N . GLY A 1 201 ? 35.914 -5.174 -31.844 1.00 59.88 201 GLY A N 1
ATOM 1621 C CA . GLY A 1 201 ? 36.534 -3.916 -32.270 1.00 59.88 201 GLY A CA 1
ATOM 1622 C C . GLY A 1 201 ? 37.518 -3.373 -31.227 1.00 59.88 201 GLY A C 1
ATOM 1623 O O . GLY A 1 201 ? 38.662 -3.061 -31.555 1.00 59.88 201 GLY A O 1
ATOM 1624 N N . PHE A 1 202 ? 37.132 -3.392 -29.949 1.00 53.41 202 PHE A N 1
ATOM 1625 C CA . PHE A 1 202 ? 37.976 -2.927 -28.844 1.00 53.41 202 PHE A CA 1
ATOM 1626 C C . PHE A 1 202 ? 39.204 -3.823 -28.572 1.00 53.41 202 PHE A C 1
ATOM 1628 O O . PHE A 1 202 ? 40.277 -3.322 -28.223 1.00 53.41 202 PHE A O 1
ATOM 1635 N N . GLN A 1 203 ? 39.095 -5.149 -28.742 1.00 51.56 203 GLN A N 1
ATOM 1636 C CA . GLN A 1 203 ? 40.243 -6.059 -28.599 1.00 51.56 203 GLN A CA 1
ATOM 1637 C C . GLN A 1 203 ? 41.239 -5.931 -29.757 1.00 51.56 203 GLN A C 1
ATOM 1639 O O . GLN A 1 203 ? 42.448 -5.996 -29.526 1.00 51.56 203 GLN A O 1
ATOM 1644 N N . THR A 1 204 ? 40.767 -5.660 -30.977 1.00 47.59 204 THR A N 1
ATOM 1645 C CA . THR A 1 204 ? 41.658 -5.399 -32.122 1.00 47.59 204 THR A CA 1
ATOM 1646 C C . THR A 1 204 ? 42.410 -4.066 -32.036 1.00 47.59 204 THR A C 1
ATOM 1648 O O . THR A 1 204 ? 43.392 -3.874 -32.754 1.00 47.59 204 THR A O 1
ATOM 1651 N N . GLU A 1 205 ? 42.006 -3.155 -31.147 1.00 46.62 205 GLU A N 1
ATOM 1652 C CA . GLU A 1 205 ? 42.690 -1.873 -30.935 1.00 46.62 205 GLU A CA 1
ATOM 1653 C C . GLU A 1 205 ? 43.741 -1.906 -29.820 1.00 46.62 205 GLU A C 1
ATOM 1655 O O . GLU A 1 205 ? 44.713 -1.153 -29.893 1.00 46.62 205 GLU A O 1
ATOM 1660 N N . ASN A 1 206 ? 43.597 -2.807 -28.841 1.00 46.16 206 ASN A N 1
ATOM 1661 C CA . ASN A 1 206 ? 44.477 -2.872 -27.668 1.00 46.16 206 ASN A CA 1
ATOM 1662 C C . ASN A 1 206 ? 45.354 -4.139 -27.582 1.00 46.16 206 ASN A C 1
ATOM 1664 O O . ASN A 1 206 ? 46.239 -4.190 -26.729 1.00 46.16 206 ASN A O 1
ATOM 1668 N N . GLY A 1 207 ? 45.124 -5.159 -28.419 1.00 41.53 207 GLY A N 1
ATOM 1669 C CA . GLY A 1 207 ? 45.711 -6.497 -28.233 1.00 41.53 207 GLY A CA 1
ATOM 1670 C C . GLY A 1 207 ? 46.807 -6.936 -29.207 1.00 41.53 207 GLY A C 1
ATOM 1671 O O . GLY A 1 207 ? 47.590 -7.814 -28.863 1.00 41.53 207 GLY A O 1
ATOM 1672 N N . GLU A 1 208 ? 46.926 -6.337 -30.388 1.00 40.81 208 GLU A N 1
ATOM 1673 C CA . GLU A 1 208 ? 47.969 -6.704 -31.348 1.00 40.81 208 GLU A CA 1
ATOM 1674 C C . GLU A 1 208 ? 48.577 -5.444 -31.940 1.00 40.81 208 GLU A C 1
ATOM 1676 O O . GLU A 1 208 ? 47.884 -4.601 -32.515 1.00 40.81 208 GLU A O 1
ATOM 1681 N N . GLY A 1 209 ? 49.896 -5.318 -31.784 1.00 45.78 209 GLY A N 1
ATOM 1682 C CA . GLY A 1 209 ? 50.700 -4.322 -32.466 1.00 45.78 209 GLY A CA 1
ATOM 1683 C C . GLY A 1 209 ? 50.519 -4.469 -33.969 1.00 45.78 209 GLY A C 1
ATOM 1684 O O . GLY A 1 209 ? 51.296 -5.144 -34.637 1.00 45.78 209 GLY A O 1
ATOM 1685 N N . ARG A 1 210 ? 49.508 -3.793 -34.522 1.00 43.25 210 ARG A N 1
ATOM 1686 C CA . ARG A 1 210 ? 49.534 -3.395 -35.920 1.00 43.25 210 ARG A CA 1
ATOM 1687 C C . ARG A 1 210 ? 50.849 -2.655 -36.080 1.00 43.25 210 ARG A C 1
ATOM 1689 O O . ARG A 1 210 ? 51.039 -1.601 -35.472 1.00 43.25 210 ARG A O 1
ATOM 1696 N N . SER A 1 211 ? 51.742 -3.222 -36.881 1.00 49.25 211 SER A N 1
ATOM 1697 C CA . SER A 1 211 ? 52.855 -2.526 -37.504 1.00 49.25 211 SER A CA 1
ATOM 1698 C C . SER A 1 211 ? 52.246 -1.367 -38.305 1.00 49.25 211 SER A C 1
ATOM 1700 O O . SER A 1 211 ? 51.895 -1.488 -39.480 1.00 49.25 211 SER A O 1
ATOM 1702 N N . ARG A 1 212 ? 51.916 -0.276 -37.604 1.00 61.56 212 ARG A N 1
ATOM 1703 C CA . ARG A 1 212 ? 51.320 0.911 -38.198 1.00 61.56 212 ARG A CA 1
ATOM 1704 C C . ARG A 1 212 ? 52.451 1.527 -38.985 1.00 61.56 212 ARG A C 1
ATOM 1706 O O . ARG A 1 212 ? 53.356 2.099 -38.382 1.00 61.56 212 ARG A O 1
ATOM 1713 N N . GLN A 1 213 ? 52.399 1.372 -40.303 1.00 67.50 213 GLN A N 1
ATOM 1714 C CA . GLN A 1 213 ? 53.373 2.004 -41.170 1.00 67.50 213 GLN A CA 1
ATOM 1715 C C . GLN A 1 213 ? 53.395 3.503 -40.870 1.00 67.50 213 GLN A C 1
ATOM 1717 O O . GLN A 1 213 ? 52.360 4.180 -40.897 1.00 67.50 213 GLN A O 1
ATOM 1722 N N . VAL A 1 214 ? 54.574 4.007 -40.524 1.00 77.00 214 VAL A N 1
ATOM 1723 C CA . VAL A 1 214 ? 54.790 5.425 -40.242 1.00 77.00 214 VAL A CA 1
ATOM 1724 C C . VAL A 1 214 ? 55.587 6.048 -41.372 1.00 77.00 214 VAL A C 1
ATOM 1726 O O . VAL A 1 214 ? 56.455 5.419 -41.973 1.00 77.00 214 VAL A O 1
ATOM 1729 N N . VAL A 1 215 ? 55.272 7.302 -41.672 1.00 79.06 215 VAL A N 1
ATOM 1730 C CA . VAL A 1 215 ? 55.911 8.072 -42.737 1.00 79.06 215 VAL A CA 1
ATOM 1731 C C . VAL A 1 215 ? 56.801 9.125 -42.097 1.00 79.06 215 VAL A C 1
ATOM 1733 O O . VAL A 1 215 ? 56.357 9.874 -41.231 1.00 79.06 215 VAL A O 1
ATOM 1736 N N . ALA A 1 216 ? 58.049 9.217 -42.528 1.00 79.88 216 ALA A N 1
ATOM 1737 C CA . ALA A 1 216 ? 58.997 10.224 -42.083 1.00 79.88 216 ALA A CA 1
ATOM 1738 C C . ALA A 1 216 ? 59.559 11.017 -43.263 1.00 79.88 216 ALA A C 1
ATOM 1740 O O . ALA A 1 216 ? 59.557 10.555 -44.404 1.00 79.88 216 ALA A O 1
ATOM 1741 N N . SER A 1 217 ? 60.068 12.212 -42.975 1.00 77.12 217 SER A N 1
ATOM 1742 C CA . SER A 1 217 ? 60.836 13.002 -43.938 1.00 77.12 217 SER A CA 1
ATOM 1743 C C . SER A 1 217 ? 62.325 12.644 -43.855 1.00 77.12 217 SER A C 1
ATOM 1745 O O . SER A 1 217 ? 62.861 12.550 -42.756 1.00 77.12 217 SER A O 1
ATOM 1747 N N . ILE A 1 218 ? 63.016 12.511 -44.995 1.00 72.56 218 ILE A N 1
ATOM 1748 C CA . ILE A 1 218 ? 64.485 12.321 -45.062 1.00 72.56 218 ILE A CA 1
ATOM 1749 C C . ILE A 1 218 ? 65.226 13.490 -44.387 1.00 72.56 218 ILE A C 1
ATOM 1751 O O . ILE A 1 218 ? 66.288 13.306 -43.791 1.00 72.56 218 ILE A O 1
ATOM 1755 N N . GLY A 1 219 ? 64.667 14.699 -44.493 1.00 68.06 219 GLY A N 1
ATOM 1756 C CA . GLY A 1 219 ? 65.216 15.914 -43.896 1.00 68.06 219 GLY A CA 1
ATOM 1757 C C . GLY A 1 219 ? 64.693 16.174 -42.485 1.00 68.06 219 GLY A C 1
ATOM 1758 O O . GLY A 1 219 ? 63.563 15.805 -42.157 1.00 68.06 219 GLY A O 1
ATOM 1759 N N . SER A 1 220 ? 65.512 16.858 -41.688 1.00 69.19 220 SER A N 1
ATOM 1760 C CA . SER A 1 220 ? 65.130 17.375 -40.376 1.00 69.19 220 SER A CA 1
ATOM 1761 C C . SER A 1 220 ? 64.112 18.519 -40.467 1.00 69.19 220 SER A C 1
ATOM 1763 O O . SER A 1 220 ? 64.049 19.233 -41.470 1.00 69.19 220 SER A O 1
ATOM 1765 N N . ASP A 1 221 ? 63.331 18.705 -39.406 1.00 69.19 221 ASP A N 1
ATOM 1766 C CA . ASP A 1 221 ? 62.442 19.851 -39.233 1.00 69.19 221 ASP A CA 1
ATOM 1767 C C . ASP A 1 221 ? 63.219 21.168 -39.013 1.00 69.19 221 ASP A C 1
ATOM 1769 O O . ASP A 1 221 ? 64.452 21.206 -39.012 1.00 69.19 221 ASP A O 1
ATOM 1773 N N . SER A 1 222 ? 62.496 22.274 -38.807 1.00 66.44 222 SER A N 1
ATOM 1774 C CA . SER A 1 222 ? 63.083 23.600 -38.555 1.00 66.44 222 SER A CA 1
ATOM 1775 C C . SER A 1 222 ? 63.997 23.661 -37.324 1.00 66.44 222 SER A C 1
ATOM 1777 O O . SER A 1 222 ? 64.753 24.618 -37.187 1.00 66.44 222 SER A O 1
ATOM 1779 N N . ASN A 1 223 ? 63.930 22.659 -36.443 1.00 68.75 223 ASN A N 1
ATOM 1780 C CA . ASN A 1 223 ? 64.724 22.542 -35.224 1.00 68.75 223 ASN A CA 1
ATOM 1781 C C . ASN A 1 223 ? 65.860 21.511 -35.365 1.00 68.75 223 ASN A C 1
ATOM 1783 O O . ASN A 1 223 ? 66.531 21.201 -34.382 1.00 68.75 223 ASN A O 1
ATOM 1787 N N . GLY A 1 224 ? 66.087 20.970 -36.566 1.00 74.88 224 GLY A N 1
ATOM 1788 C CA . GLY A 1 224 ? 67.137 19.987 -36.825 1.00 74.88 224 GLY A CA 1
ATOM 1789 C C . GLY A 1 224 ? 66.774 18.550 -36.430 1.00 74.88 224 GLY A C 1
ATOM 1790 O O . GLY A 1 224 ? 67.615 17.661 -36.579 1.00 74.88 224 GLY A O 1
ATOM 1791 N N . LEU A 1 225 ? 65.531 18.278 -36.017 1.00 76.88 225 LEU A N 1
ATOM 1792 C CA . LEU A 1 225 ? 65.082 16.959 -35.567 1.00 76.88 225 LEU A CA 1
ATOM 1793 C C . LEU A 1 225 ? 64.453 16.149 -36.700 1.00 76.88 225 LEU A C 1
ATOM 1795 O O . LEU A 1 225 ? 63.674 16.656 -37.506 1.00 76.88 225 LEU A O 1
ATOM 1799 N N . LYS A 1 226 ? 64.755 14.851 -36.739 1.00 85.75 226 LYS A N 1
ATOM 1800 C CA . LYS A 1 226 ? 64.090 13.907 -37.638 1.00 85.75 226 LYS A CA 1
ATOM 1801 C C . LYS A 1 226 ? 62.749 13.509 -37.041 1.00 85.75 226 LYS A C 1
ATOM 1803 O O . LYS A 1 226 ? 62.696 13.057 -35.899 1.00 85.75 226 LYS A O 1
ATOM 1808 N N . VAL A 1 227 ? 61.671 13.673 -37.802 1.00 83.44 227 VAL A N 1
ATOM 1809 C CA . VAL A 1 227 ? 60.303 13.482 -37.305 1.00 83.44 227 VAL A CA 1
ATOM 1810 C C . VAL A 1 227 ? 59.565 12.451 -38.154 1.00 83.44 227 VAL A C 1
ATOM 1812 O O . VAL A 1 227 ? 59.597 12.515 -39.384 1.00 83.44 227 VAL A O 1
ATOM 1815 N N . TYR A 1 228 ? 58.890 11.509 -37.496 1.00 86.69 228 TYR A N 1
ATOM 1816 C CA . TYR A 1 228 ? 57.957 10.583 -38.133 1.00 86.69 228 TYR A CA 1
ATOM 1817 C C . TYR A 1 228 ? 56.504 10.934 -37.787 1.00 86.69 228 TYR A C 1
ATOM 1819 O O . TYR A 1 228 ? 56.192 11.560 -36.768 1.00 86.69 228 TYR A O 1
ATOM 1827 N N . HIS A 1 229 ? 55.602 10.533 -38.672 1.00 84.56 229 HIS A N 1
ATOM 1828 C CA . HIS A 1 229 ? 54.183 1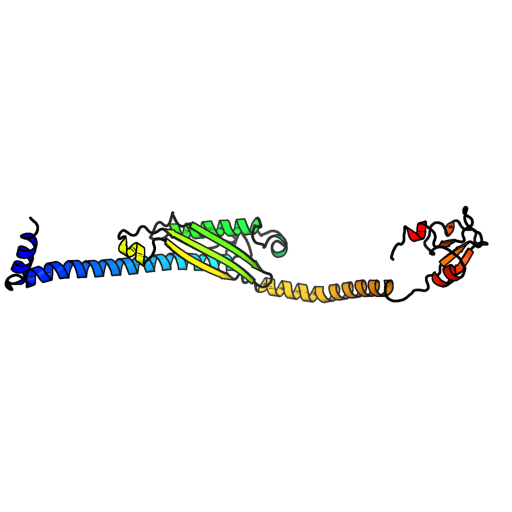0.845 -38.655 1.00 84.56 229 HIS A CA 1
ATOM 1829 C C . HIS A 1 229 ? 53.368 9.572 -38.895 1.00 84.56 229 HIS A C 1
ATOM 1831 O O . HIS A 1 229 ? 53.772 8.693 -39.658 1.00 84.56 229 HIS A O 1
ATOM 1837 N N . TYR A 1 230 ? 52.180 9.489 -38.296 1.00 81.69 230 TYR A N 1
ATOM 1838 C CA . TYR A 1 230 ? 51.198 8.480 -38.695 1.00 81.69 230 TYR A CA 1
ATOM 1839 C C . TYR A 1 230 ? 50.625 8.812 -40.079 1.00 81.69 230 TYR A C 1
ATOM 1841 O O . TYR A 1 230 ? 50.525 9.987 -40.438 1.00 81.69 230 TYR A O 1
ATOM 1849 N N . ALA A 1 231 ? 50.211 7.791 -40.837 1.00 73.81 231 ALA A N 1
ATOM 1850 C CA . ALA A 1 231 ? 49.702 7.942 -42.206 1.00 73.81 231 ALA A CA 1
ATOM 1851 C C . ALA A 1 231 ? 48.569 8.982 -42.339 1.00 73.81 231 ALA A C 1
ATOM 1853 O O . ALA A 1 231 ? 48.505 9.709 -43.326 1.00 73.81 231 ALA A O 1
ATOM 1854 N N . ASN A 1 232 ? 47.736 9.121 -41.303 1.00 72.44 232 ASN A N 1
ATOM 1855 C CA . ASN A 1 232 ? 46.595 10.043 -41.280 1.00 72.44 232 ASN A CA 1
ATOM 1856 C C . ASN A 1 232 ? 46.962 11.475 -40.844 1.00 72.44 232 ASN A C 1
ATOM 1858 O O . ASN A 1 232 ? 46.085 12.307 -40.613 1.00 72.44 232 ASN A O 1
ATOM 1862 N N . CYS A 1 233 ? 48.248 11.789 -40.685 1.00 76.75 233 CYS A N 1
ATOM 1863 C CA . CYS A 1 233 ? 48.676 13.113 -40.263 1.00 76.75 233 CYS A CA 1
ATOM 1864 C C . CYS A 1 233 ? 48.525 14.136 -41.410 1.00 76.75 233 CYS A C 1
ATOM 1866 O O . CYS A 1 233 ? 49.105 13.938 -42.481 1.00 76.75 233 CYS A O 1
ATOM 1868 N N . PRO A 1 234 ? 47.872 15.295 -41.187 1.00 76.62 234 PRO A N 1
ATOM 1869 C CA . PRO A 1 234 ? 47.708 16.339 -42.207 1.00 76.62 234 PRO A CA 1
ATOM 1870 C C . PRO A 1 234 ? 49.026 16.864 -42.795 1.00 76.62 234 PRO A C 1
ATOM 1872 O O . PRO A 1 234 ? 49.054 17.400 -43.902 1.00 76.62 234 PRO A O 1
ATOM 1875 N N . TYR A 1 235 ? 50.130 16.727 -42.054 1.00 77.31 235 TYR A N 1
ATOM 1876 C CA . TYR A 1 235 ? 51.456 17.160 -42.490 1.00 77.31 235 TYR A CA 1
ATOM 1877 C C . TYR A 1 235 ? 52.111 16.199 -43.488 1.00 77.31 235 TYR A C 1
ATOM 1879 O O . TYR A 1 235 ? 52.966 16.641 -44.251 1.00 77.31 235 TYR A O 1
ATOM 1887 N N . VAL A 1 236 ? 51.682 14.931 -43.553 1.00 77.69 236 VAL A N 1
ATOM 1888 C CA . VAL A 1 236 ? 52.202 13.955 -44.528 1.00 77.69 236 VAL A CA 1
ATOM 1889 C C . VAL A 1 236 ? 51.872 14.397 -45.949 1.00 77.69 236 VAL A C 1
ATOM 1891 O O . VAL A 1 236 ? 52.753 14.407 -46.800 1.00 77.69 236 VAL A O 1
ATOM 1894 N N . GLY A 1 237 ? 50.651 14.885 -46.194 1.00 75.25 237 GLY A N 1
ATOM 1895 C CA . GLY A 1 237 ? 50.240 15.406 -47.504 1.00 75.25 237 GLY A CA 1
ATOM 1896 C C . GLY A 1 237 ? 51.028 16.636 -47.976 1.00 75.25 237 GLY A C 1
ATOM 1897 O O . GLY A 1 237 ? 50.989 16.970 -49.155 1.00 75.25 237 GLY A O 1
ATOM 1898 N N . ARG A 1 238 ? 51.766 17.301 -47.077 1.00 77.81 238 ARG A N 1
ATOM 1899 C CA . ARG A 1 238 ? 52.609 18.466 -47.392 1.00 77.81 238 ARG A CA 1
ATOM 1900 C C . ARG A 1 238 ? 54.063 18.091 -47.690 1.00 77.81 238 ARG A C 1
ATOM 1902 O O . ARG A 1 238 ? 54.833 18.950 -48.114 1.00 77.81 238 ARG A O 1
ATOM 1909 N N . MET A 1 239 ? 54.454 16.835 -47.467 1.00 79.31 239 MET A N 1
ATOM 1910 C CA . MET A 1 239 ? 55.798 16.354 -47.777 1.00 79.31 239 MET A CA 1
ATOM 1911 C C . MET A 1 239 ? 55.917 16.046 -49.265 1.00 79.31 239 MET A C 1
ATOM 1913 O O . MET A 1 239 ? 55.055 15.376 -49.836 1.00 79.31 239 MET A O 1
ATOM 1917 N N . LYS A 1 240 ? 57.022 16.475 -49.879 1.00 78.25 240 LYS A N 1
ATOM 1918 C CA . LYS A 1 240 ? 57.383 16.059 -51.239 1.00 78.25 240 LYS A CA 1
ATOM 1919 C C . LYS A 1 240 ? 57.608 14.550 -51.264 1.00 78.25 240 LYS A C 1
ATOM 1921 O O . LYS A 1 240 ? 58.305 14.037 -50.392 1.00 78.25 240 LYS A O 1
ATOM 1926 N N . ASP A 1 241 ? 57.073 13.865 -52.269 1.00 76.25 241 ASP A N 1
ATOM 1927 C CA . ASP A 1 241 ? 57.152 12.401 -52.366 1.00 76.25 241 ASP A CA 1
ATOM 1928 C C . ASP A 1 241 ? 58.597 11.887 -52.416 1.00 76.25 241 ASP A C 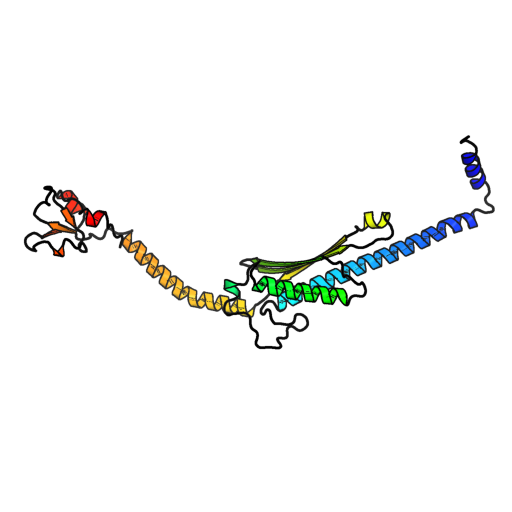1
ATOM 1930 O O . ASP A 1 241 ? 58.907 10.868 -51.808 1.00 76.25 241 ASP A O 1
ATOM 1934 N N . SER A 1 242 ? 59.515 12.657 -53.015 1.00 77.06 242 SER A N 1
ATOM 1935 C CA . SER A 1 242 ? 60.957 12.362 -53.041 1.00 77.06 242 SER A CA 1
ATOM 1936 C C . SER A 1 242 ? 61.620 12.312 -51.661 1.00 77.06 242 SER A C 1
ATOM 1938 O O . SER A 1 242 ? 62.724 11.796 -51.531 1.00 77.06 242 SER A O 1
ATOM 1940 N N . ASN A 1 243 ? 60.981 12.892 -50.643 1.00 78.06 243 ASN A N 1
ATOM 1941 C CA . ASN A 1 243 ? 61.536 13.037 -49.303 1.00 78.06 243 ASN A CA 1
ATOM 1942 C C . ASN A 1 243 ? 60.837 12.129 -48.286 1.00 78.06 243 ASN A C 1
ATOM 1944 O O . ASN A 1 243 ? 61.088 12.287 -47.096 1.00 78.06 243 ASN A O 1
ATOM 1948 N N . ARG A 1 244 ? 59.960 11.213 -48.717 1.00 82.12 244 ARG A N 1
ATOM 1949 C CA . ARG A 1 244 ? 59.220 10.320 -47.818 1.00 82.12 244 ARG A CA 1
ATOM 1950 C C . ARG A 1 244 ? 59.967 9.004 -47.621 1.00 82.12 244 ARG A C 1
ATOM 1952 O O . ARG A 1 244 ? 60.311 8.326 -48.582 1.00 82.12 244 ARG A O 1
ATOM 1959 N N . VAL A 1 245 ? 60.158 8.626 -46.364 1.00 83.25 245 VAL A N 1
ATOM 1960 C CA . VAL A 1 245 ? 60.612 7.296 -45.940 1.00 83.25 245 VAL A CA 1
ATOM 1961 C C . VAL A 1 245 ? 59.467 6.642 -45.193 1.00 83.25 245 VAL A C 1
ATOM 1963 O O . VAL A 1 245 ? 58.795 7.293 -44.397 1.00 83.25 245 VAL A O 1
ATOM 1966 N N . THR A 1 246 ? 59.232 5.365 -45.456 1.00 83.25 246 THR A N 1
ATOM 1967 C CA . THR A 1 246 ? 58.234 4.577 -44.734 1.00 83.25 246 THR A CA 1
ATOM 1968 C C . THR A 1 246 ? 58.950 3.585 -43.828 1.00 83.25 246 THR A C 1
ATOM 1970 O O . THR A 1 246 ? 59.977 3.027 -44.208 1.00 83.25 246 THR A O 1
ATOM 1973 N N . PHE A 1 247 ? 58.437 3.419 -42.615 1.00 82.31 247 PHE A N 1
ATOM 1974 C CA . PHE A 1 247 ? 58.878 2.402 -41.668 1.00 82.31 247 PHE A CA 1
ATOM 1975 C C . PHE A 1 247 ? 57.698 1.498 -41.353 1.00 82.31 247 PHE A C 1
ATOM 1977 O O . PHE A 1 247 ? 56.567 1.976 -41.259 1.00 82.31 247 PHE A O 1
ATOM 1984 N N . ASP A 1 248 ? 57.964 0.214 -41.156 1.00 77.62 248 ASP A N 1
ATOM 1985 C CA . ASP A 1 248 ? 56.942 -0.793 -40.894 1.00 77.62 248 ASP A CA 1
ATOM 1986 C C . ASP A 1 248 ? 56.340 -0.641 -39.493 1.00 77.62 248 ASP A C 1
ATOM 1988 O O . ASP A 1 248 ? 55.172 -0.960 -39.280 1.00 77.62 248 ASP A O 1
ATOM 1992 N N . SER A 1 249 ? 57.093 -0.080 -38.542 1.00 77.81 249 SER A N 1
ATOM 1993 C CA . SER A 1 249 ? 56.595 0.215 -37.198 1.00 77.81 249 SER A CA 1
ATOM 1994 C C . SER A 1 249 ? 57.127 1.541 -36.634 1.00 77.81 249 SER A C 1
ATOM 1996 O O . SER A 1 249 ? 58.197 2.013 -37.038 1.00 77.81 249 SER A O 1
ATOM 1998 N N . PRO A 1 250 ? 56.420 2.140 -35.653 1.00 76.56 250 PRO A N 1
ATOM 1999 C CA . PRO A 1 250 ? 56.932 3.283 -34.897 1.00 76.56 250 PRO A CA 1
ATOM 2000 C C . PRO A 1 250 ? 58.276 2.988 -34.218 1.00 76.56 250 PRO A C 1
ATOM 2002 O O . PRO A 1 250 ? 59.157 3.845 -34.208 1.00 76.56 250 PRO A O 1
ATOM 2005 N N . ASP A 1 251 ? 58.469 1.765 -33.719 1.00 79.06 251 ASP A N 1
ATOM 2006 C CA . ASP A 1 251 ? 59.708 1.350 -33.052 1.00 79.06 251 ASP A CA 1
ATOM 2007 C C . ASP A 1 251 ? 60.904 1.351 -34.010 1.00 79.06 251 ASP A C 1
ATOM 2009 O O . ASP A 1 251 ? 62.002 1.763 -33.636 1.00 79.06 251 ASP A O 1
ATOM 2013 N N . GLN A 1 252 ? 60.689 0.967 -35.273 1.00 80.50 252 GLN A N 1
ATOM 2014 C CA . GLN A 1 252 ? 61.719 1.017 -36.311 1.00 80.50 252 GLN A CA 1
ATOM 2015 C C . GLN A 1 252 ? 62.129 2.464 -36.632 1.00 80.50 252 GLN A C 1
ATOM 2017 O O . GLN A 1 252 ? 63.314 2.747 -36.815 1.00 80.50 252 GLN A O 1
ATOM 2022 N N . ALA A 1 253 ? 61.172 3.397 -36.647 1.00 80.38 253 ALA A N 1
ATOM 2023 C CA . ALA A 1 253 ? 61.459 4.818 -36.832 1.00 80.38 253 ALA A CA 1
ATOM 2024 C C . ALA A 1 253 ? 62.226 5.402 -35.630 1.00 80.38 253 ALA A C 1
ATOM 2026 O O . ALA A 1 253 ? 63.198 6.138 -35.813 1.00 80.38 253 ALA A O 1
ATOM 2027 N N . ILE A 1 254 ? 61.848 5.027 -34.404 1.00 81.75 254 ILE A N 1
ATOM 2028 C CA . ILE A 1 254 ? 62.537 5.449 -33.175 1.00 81.75 254 ILE A CA 1
ATOM 2029 C C . ILE A 1 254 ? 63.974 4.910 -33.146 1.00 81.75 254 ILE A C 1
ATOM 2031 O O . ILE A 1 254 ? 64.902 5.668 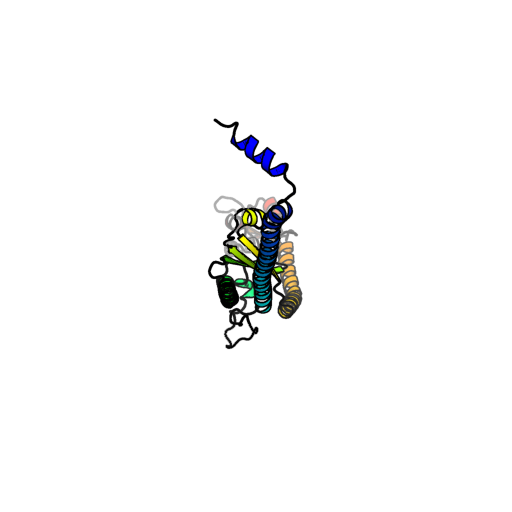-32.863 1.00 81.75 254 ILE A O 1
ATOM 2035 N N . ALA A 1 255 ? 64.189 3.645 -33.526 1.00 83.56 255 ALA A N 1
ATOM 2036 C CA . ALA A 1 255 ? 65.525 3.060 -33.666 1.00 83.56 255 ALA A CA 1
ATOM 2037 C C . ALA A 1 255 ? 66.380 3.780 -34.729 1.00 83.56 255 ALA A C 1
ATOM 2039 O O . ALA A 1 255 ? 67.595 3.890 -34.582 1.00 83.56 255 ALA A O 1
ATOM 2040 N N . GLY A 1 256 ? 65.744 4.327 -35.772 1.00 81.12 256 GLY A N 1
ATOM 2041 C CA . GLY A 1 256 ? 66.373 5.175 -36.789 1.00 81.12 256 GLY A CA 1
ATOM 2042 C C . GLY A 1 256 ? 66.658 6.620 -36.351 1.00 81.12 256 GLY A C 1
ATOM 2043 O O . GLY A 1 256 ? 67.114 7.421 -37.172 1.00 81.12 256 GLY A O 1
ATOM 2044 N N . GLY A 1 257 ? 66.379 6.971 -35.090 1.00 83.00 257 GLY A N 1
ATOM 2045 C CA . GLY A 1 257 ? 66.580 8.311 -34.536 1.00 83.00 257 GLY A CA 1
ATOM 2046 C C . GLY A 1 257 ? 65.491 9.319 -34.914 1.00 83.00 257 GLY A C 1
ATOM 2047 O O . GLY A 1 257 ? 65.757 10.520 -34.920 1.00 83.00 257 GLY A O 1
ATOM 2048 N N . TYR A 1 258 ? 64.288 8.853 -35.267 1.00 84.56 258 TYR A N 1
ATOM 2049 C CA . TYR A 1 258 ? 63.142 9.715 -35.555 1.00 84.56 258 TYR A CA 1
ATOM 2050 C C . TYR A 1 258 ? 62.253 9.884 -34.321 1.00 84.56 258 TYR A C 1
ATOM 2052 O O . TYR A 1 258 ? 61.956 8.934 -33.598 1.00 84.56 258 TYR A O 1
ATOM 2060 N N . HIS A 1 259 ? 61.755 11.098 -34.122 1.00 84.06 259 HIS A N 1
ATOM 2061 C CA . HIS A 1 259 ? 60.846 11.450 -33.038 1.00 84.06 259 HIS A CA 1
ATOM 2062 C C . HIS A 1 259 ? 59.407 11.574 -33.536 1.00 84.06 259 HIS A C 1
ATOM 2064 O O . HIS A 1 259 ? 59.159 11.935 -34.687 1.00 84.06 259 HIS A O 1
ATOM 2070 N N . LEU A 1 260 ? 58.439 11.299 -32.663 1.00 82.44 260 LEU A N 1
ATOM 2071 C CA . LEU A 1 260 ? 57.028 11.438 -33.008 1.00 82.44 260 LEU A CA 1
ATOM 2072 C C . LEU A 1 260 ? 56.675 12.915 -33.225 1.00 82.44 260 LEU A C 1
ATOM 2074 O O . LEU A 1 260 ? 56.975 13.769 -32.389 1.00 82.44 260 LEU A O 1
ATOM 2078 N N . CYS A 1 261 ? 55.986 13.216 -34.325 1.00 83.00 261 CYS A N 1
ATOM 2079 C CA . CYS A 1 261 ? 55.465 14.552 -34.590 1.00 83.00 261 CYS A CA 1
ATOM 2080 C C . CYS A 1 261 ? 54.598 15.058 -33.429 1.00 83.00 261 CYS A C 1
ATOM 2082 O O . CYS A 1 261 ? 53.670 14.377 -33.001 1.00 83.00 261 CYS A O 1
ATOM 2084 N N . VAL A 1 262 ? 54.815 16.301 -32.988 1.00 79.19 262 VAL A N 1
ATOM 2085 C CA . VAL A 1 262 ? 54.046 16.932 -31.898 1.00 79.19 262 VAL A CA 1
ATOM 2086 C C . VAL A 1 262 ? 52.540 16.932 -32.172 1.00 79.19 262 VAL A C 1
ATOM 2088 O O . VAL A 1 262 ? 51.748 16.726 -31.256 1.00 79.19 262 VAL A O 1
ATOM 2091 N N . TYR A 1 263 ? 52.126 17.128 -33.428 1.00 77.81 263 TYR A N 1
ATOM 2092 C CA . TYR A 1 263 ? 50.714 17.042 -33.804 1.00 77.81 263 TYR A CA 1
ATOM 2093 C C . TYR A 1 263 ? 50.179 15.616 -33.657 1.00 77.81 263 TYR A C 1
ATOM 2095 O O . TYR A 1 263 ? 49.095 15.434 -33.123 1.00 77.81 263 TYR A O 1
ATOM 2103 N N . CYS A 1 264 ? 50.955 14.608 -34.065 1.00 77.06 264 CYS A N 1
ATOM 2104 C CA . CYS A 1 264 ? 50.594 13.199 -33.883 1.00 77.06 264 CYS A CA 1
ATOM 2105 C C . CYS A 1 264 ? 50.612 12.770 -32.407 1.00 77.06 264 CYS A C 1
ATOM 2107 O O . CYS A 1 264 ? 49.857 11.887 -32.029 1.00 77.06 264 CYS A O 1
ATOM 2109 N N . ALA A 1 265 ? 51.458 13.388 -31.578 1.00 74.44 265 ALA A N 1
ATOM 2110 C CA . ALA A 1 265 ? 51.534 13.126 -30.144 1.00 74.44 265 ALA A CA 1
ATOM 2111 C C . ALA A 1 265 ? 50.364 13.760 -29.372 1.00 74.44 265 ALA A C 1
ATOM 2113 O O . ALA A 1 265 ? 49.827 13.149 -28.456 1.00 74.44 265 ALA A O 1
ATOM 2114 N N . LYS A 1 266 ? 49.959 14.983 -29.742 1.00 71.50 266 LYS A N 1
ATOM 2115 C CA . LYS A 1 266 ? 48.815 15.687 -29.131 1.00 71.50 266 LYS A CA 1
ATOM 2116 C C . LYS A 1 266 ? 47.485 15.119 -29.592 1.00 71.50 266 LYS A C 1
ATOM 2118 O O . LYS A 1 266 ? 46.593 14.902 -28.784 1.00 71.50 266 LYS A O 1
ATOM 2123 N N . ASN A 1 267 ? 47.390 14.843 -30.886 1.00 63.72 267 ASN A N 1
ATOM 2124 C CA . ASN A 1 267 ? 46.298 14.093 -31.471 1.00 63.72 267 ASN A CA 1
ATOM 2125 C C . ASN A 1 267 ? 46.696 12.626 -31.511 1.00 63.72 267 ASN A C 1
ATOM 2127 O O . ASN A 1 267 ? 46.583 12.005 -32.568 1.00 63.72 267 ASN A O 1
ATOM 2131 N N . ALA A 1 268 ? 47.153 12.081 -30.375 1.00 52.94 268 ALA A N 1
ATOM 2132 C CA . ALA A 1 268 ? 47.081 10.651 -30.112 1.00 52.94 268 ALA A CA 1
ATOM 2133 C C . ALA A 1 268 ? 45.592 10.274 -30.071 1.00 52.94 268 ALA A C 1
ATOM 2135 O O . ALA A 1 268 ? 45.000 9.996 -29.036 1.00 52.94 268 ALA A O 1
ATOM 2136 N N . ILE A 1 269 ? 44.984 10.373 -31.247 1.00 44.69 269 ILE A N 1
ATOM 2137 C CA . ILE A 1 269 ? 43.772 9.734 -31.668 1.00 44.69 269 ILE A CA 1
ATOM 2138 C C . ILE A 1 269 ? 44.174 8.273 -31.533 1.00 44.69 269 ILE A C 1
ATOM 2140 O O . ILE A 1 269 ? 44.844 7.691 -32.393 1.00 44.69 269 ILE A O 1
ATOM 2144 N N . ALA A 1 270 ? 43.849 7.725 -30.361 1.00 37.72 270 ALA A N 1
ATOM 2145 C CA . ALA A 1 270 ? 43.311 6.385 -30.314 1.00 37.72 270 ALA A CA 1
ATOM 2146 C C . ALA A 1 270 ? 42.478 6.195 -31.591 1.00 37.72 270 ALA A C 1
ATOM 2148 O O . ALA A 1 270 ? 41.736 7.124 -31.936 1.00 37.72 270 ALA A O 1
ATOM 2149 N N . PRO A 1 271 ? 42.639 5.092 -32.339 1.00 40.84 271 PRO A N 1
ATOM 2150 C CA . PRO A 1 271 ? 41.519 4.715 -33.185 1.00 40.84 271 PRO A CA 1
ATOM 2151 C C . PRO A 1 271 ? 40.220 4.765 -32.352 1.00 40.84 271 PRO A C 1
ATOM 2153 O O . PRO A 1 271 ? 40.293 4.480 -31.131 1.00 40.84 271 PRO A O 1
#

pLDDT: mean 80.24, std 13.62, range [37.72, 96.25]

Foldseek 3Di:
DPPPVVVVVVVVVPDPPCVVVVVCVVVVVVVVVVVVVVVVVVVVVVVLVLLQCLQALLFALLLALVQALQQDSPPRDHPDPDGDDPPCVPVAQAWPRPSVVSSQVNSVVSSQVSCCPDPDNQNVKDWDWTWHDDPVWTKIKIKIKGFADDVDPVVCVVPPRIRIHMYMDTRDDPVVVVVVVVVCVVVVVVVVVVVVVVVVVVCVLPPDPQLQKWKWFQAADPVRATAIEGPPDPCVVVDDPVGIDIDSHPVRCVVVRHDYDPVCVVPVPRD